Protein AF-A0A9Q1QL92-F1 (afdb_monomer)

Radius of gyration: 44.14 Å; Cα contacts (8 Å, |Δi|>4): 13; chains: 1; bounding box: 120×65×127 Å

Mean predicted aligned error: 21.25 Å

Structure (mmCIF, N/CA/C/O backbone):
data_AF-A0A9Q1QL92-F1
#
_entry.id   AF-A0A9Q1QL92-F1
#
loop_
_atom_site.group_PDB
_atom_site.id
_atom_site.type_symbol
_atom_site.label_atom_id
_atom_site.label_alt_id
_atom_site.label_comp_id
_atom_site.label_asym_id
_atom_site.label_entity_id
_atom_site.label_seq_id
_atom_site.pdbx_PDB_ins_code
_atom_site.Cartn_x
_atom_site.Cartn_y
_atom_site.Cartn_z
_atom_site.occupancy
_atom_site.B_iso_or_equiv
_atom_site.auth_seq_id
_atom_site.auth_comp_id
_atom_site.auth_asym_id
_atom_site.auth_atom_id
_atom_site.pdbx_PDB_model_num
ATOM 1 N N . MET A 1 1 ? 28.658 -31.598 7.479 1.00 52.56 1 MET A N 1
ATOM 2 C CA . MET A 1 1 ? 28.690 -31.105 8.879 1.00 52.56 1 MET A CA 1
ATOM 3 C C . MET A 1 1 ? 29.160 -29.641 8.953 1.00 52.56 1 MET A C 1
ATOM 5 O O . MET A 1 1 ? 30.025 -29.328 9.751 1.00 52.56 1 MET A O 1
ATOM 9 N N . LEU A 1 2 ? 28.610 -28.725 8.136 1.00 49.56 2 LEU A N 1
ATOM 10 C CA . LEU A 1 2 ? 29.032 -27.305 8.110 1.00 49.56 2 LEU A CA 1
ATOM 11 C C . LEU A 1 2 ? 27.884 -26.314 7.803 1.00 49.56 2 LEU A C 1
ATOM 13 O O . LEU A 1 2 ? 28.135 -25.199 7.372 1.00 49.56 2 LEU A O 1
ATOM 17 N N . SER A 1 3 ? 26.617 -26.686 8.033 1.00 53.38 3 SER A N 1
ATOM 18 C CA . SER A 1 3 ? 25.464 -25.843 7.637 1.00 53.38 3 SER A CA 1
ATOM 19 C C . SER A 1 3 ? 24.528 -25.435 8.782 1.00 53.38 3 SER A C 1
ATOM 21 O O . SER A 1 3 ? 23.477 -24.859 8.526 1.00 53.38 3 SER A O 1
ATOM 23 N N . LEU A 1 4 ? 24.881 -25.703 10.044 1.00 51.00 4 LEU A N 1
ATOM 24 C CA . LEU A 1 4 ? 24.007 -25.404 11.192 1.00 51.00 4 LEU A CA 1
ATOM 25 C C . LEU A 1 4 ? 24.488 -24.239 12.075 1.00 51.00 4 LEU A C 1
ATOM 27 O O . LEU A 1 4 ? 23.775 -23.844 12.993 1.00 51.00 4 LEU A O 1
ATOM 31 N N . TYR A 1 5 ? 25.648 -23.639 11.790 1.00 51.50 5 TYR A N 1
ATOM 32 C CA . TYR A 1 5 ? 26.202 -22.571 12.637 1.00 51.50 5 TYR A CA 1
ATOM 33 C C . TYR A 1 5 ? 25.748 -21.150 12.272 1.00 51.50 5 TYR A C 1
ATOM 35 O O . TYR A 1 5 ? 25.916 -20.249 13.087 1.00 51.50 5 TYR A O 1
ATOM 43 N N . ASN A 1 6 ? 25.114 -20.932 11.115 1.00 51.47 6 ASN A N 1
ATOM 44 C CA . ASN A 1 6 ? 24.780 -19.571 10.669 1.00 51.47 6 ASN A CA 1
ATOM 45 C C . ASN A 1 6 ? 23.426 -19.041 11.177 1.00 51.47 6 ASN A C 1
ATOM 47 O O . ASN A 1 6 ? 23.240 -17.837 11.299 1.00 51.47 6 ASN A O 1
ATOM 51 N N . VAL A 1 7 ? 22.489 -19.915 11.557 1.00 55.41 7 VAL A N 1
ATOM 52 C CA . VAL A 1 7 ? 21.150 -19.476 12.006 1.00 55.41 7 VAL A CA 1
ATOM 53 C C . VAL A 1 7 ? 21.175 -18.951 13.449 1.00 55.41 7 VAL A C 1
ATOM 55 O O . VAL A 1 7 ? 20.391 -18.080 13.821 1.00 55.41 7 VAL A O 1
ATOM 58 N N . ARG A 1 8 ? 22.125 -19.419 14.267 1.00 53.59 8 ARG A N 1
ATOM 59 C CA . ARG A 1 8 ? 22.237 -19.022 15.679 1.00 53.59 8 ARG A CA 1
ATOM 60 C C . ARG A 1 8 ? 22.844 -17.624 15.870 1.00 53.59 8 ARG A C 1
ATOM 62 O O . ARG A 1 8 ? 22.582 -17.000 16.892 1.00 53.59 8 ARG A O 1
ATOM 69 N N . GLY A 1 9 ? 23.594 -17.121 14.884 1.00 51.62 9 GLY A N 1
ATOM 70 C CA . GLY A 1 9 ? 24.148 -15.761 14.896 1.00 51.62 9 GLY A CA 1
ATOM 71 C C . GLY A 1 9 ? 23.098 -14.674 14.642 1.00 51.62 9 GLY A C 1
ATOM 72 O O . GLY A 1 9 ? 23.123 -13.634 15.293 1.00 51.62 9 GLY A O 1
ATOM 73 N N . CYS A 1 10 ? 22.120 -14.928 13.765 1.00 54.28 10 CYS A N 1
ATOM 74 C CA . CYS A 1 10 ? 21.083 -13.941 13.439 1.00 54.28 10 CYS A CA 1
ATOM 75 C C . CYS A 1 10 ? 20.079 -13.709 14.581 1.00 54.28 10 CYS A C 1
ATOM 77 O O . CYS A 1 10 ? 19.582 -12.598 14.737 1.00 54.28 10 CYS A O 1
ATOM 79 N N . LEU A 1 11 ? 19.814 -14.719 15.415 1.00 53.75 11 LEU A N 1
ATOM 80 C CA . LEU A 1 11 ? 18.878 -14.592 16.542 1.00 53.75 11 LEU A CA 1
ATOM 81 C C . LEU A 1 11 ? 19.428 -13.751 17.706 1.00 53.75 11 LEU A C 1
ATOM 83 O O . LEU A 1 11 ? 18.646 -13.120 18.409 1.00 53.75 11 LEU A O 1
ATOM 87 N N . LEU A 1 12 ? 20.751 -13.674 17.887 1.00 53.81 12 LEU A N 1
ATOM 88 C CA . LEU A 1 12 ? 21.356 -12.871 18.961 1.00 53.81 12 LEU A CA 1
ATOM 89 C C . LEU A 1 12 ? 21.362 -11.362 18.665 1.00 53.81 12 LEU A C 1
ATOM 91 O O . LEU A 1 12 ? 21.299 -10.564 19.595 1.00 53.81 12 LEU A O 1
ATOM 95 N N . MET A 1 13 ? 21.359 -10.956 17.392 1.00 54.38 13 MET A N 1
ATOM 96 C CA . MET A 1 13 ? 21.304 -9.535 17.015 1.00 54.38 13 MET A CA 1
ATOM 97 C C . MET A 1 13 ? 19.928 -8.900 17.275 1.00 54.38 13 MET A C 1
ATOM 99 O O . MET A 1 13 ? 19.850 -7.715 17.585 1.00 54.38 13 MET A O 1
ATOM 103 N N . ILE A 1 14 ? 18.841 -9.678 17.200 1.00 54.03 14 ILE A N 1
ATOM 104 C CA . ILE A 1 14 ? 17.475 -9.156 17.392 1.00 54.03 14 ILE A CA 1
ATOM 105 C C . ILE A 1 14 ? 17.189 -8.871 18.876 1.00 54.03 14 ILE A C 1
ATOM 107 O O . ILE A 1 14 ? 16.473 -7.923 19.189 1.00 54.03 14 ILE A O 1
ATOM 111 N N . SER A 1 15 ? 17.798 -9.611 19.809 1.00 51.78 15 SER A N 1
ATOM 112 C CA . SER A 1 15 ? 17.615 -9.350 21.245 1.00 51.78 15 SER A CA 1
ATOM 113 C C . SER A 1 15 ? 18.353 -8.109 21.753 1.00 51.78 15 SER A C 1
ATOM 115 O O . SER A 1 15 ? 17.922 -7.538 22.750 1.00 51.78 15 SER A O 1
ATOM 117 N N . GLN A 1 16 ? 19.414 -7.646 21.081 1.00 45.00 16 GLN A N 1
ATOM 118 C CA . GLN A 1 16 ? 20.201 -6.507 21.572 1.00 45.00 16 GLN A CA 1
ATOM 119 C C . GLN A 1 16 ? 19.566 -5.140 21.249 1.00 45.00 16 GLN A C 1
ATOM 121 O O . GLN A 1 16 ? 19.854 -4.164 21.931 1.00 45.00 16 GLN A O 1
ATOM 126 N N . MET A 1 17 ? 18.661 -5.050 20.265 1.00 49.38 17 MET A N 1
ATOM 127 C CA . MET A 1 17 ? 17.990 -3.783 19.918 1.00 49.38 17 MET A CA 1
ATOM 128 C C . MET A 1 17 ? 16.742 -3.478 20.765 1.00 49.38 17 MET A C 1
ATOM 130 O O . MET A 1 17 ? 16.165 -2.402 20.639 1.00 49.38 17 MET A O 1
ATOM 134 N N . ALA A 1 18 ? 16.332 -4.390 21.652 1.00 49.09 18 ALA A N 1
ATOM 135 C CA . ALA A 1 18 ? 15.160 -4.205 22.510 1.00 49.09 18 ALA A CA 1
ATOM 136 C C . ALA A 1 18 ? 15.465 -3.519 23.861 1.00 49.09 18 ALA A C 1
ATOM 138 O O . ALA A 1 18 ? 14.538 -3.277 24.631 1.00 49.09 18 ALA A O 1
ATOM 139 N N . SER A 1 19 ? 16.729 -3.197 24.171 1.00 51.97 19 SER A N 1
ATOM 140 C CA . SER A 1 19 ? 17.122 -2.691 25.501 1.00 51.97 19 SER A CA 1
ATOM 141 C C . SER A 1 19 ? 17.411 -1.186 25.599 1.00 51.97 19 SER A C 1
ATOM 143 O O . SER A 1 19 ? 17.529 -0.697 26.718 1.00 51.97 19 SER A O 1
ATOM 145 N N . ASP A 1 20 ? 17.426 -0.430 24.494 1.00 45.50 20 ASP A N 1
ATOM 146 C CA . ASP A 1 20 ? 17.858 0.986 24.505 1.00 45.50 20 ASP A CA 1
ATOM 147 C C . ASP A 1 20 ? 16.730 2.030 24.354 1.00 45.50 20 ASP A C 1
ATOM 149 O O . ASP A 1 20 ? 16.992 3.214 24.149 1.00 45.50 20 ASP A O 1
ATOM 153 N N . SER A 1 21 ? 15.455 1.657 24.515 1.00 50.06 21 SER A N 1
ATOM 154 C CA . SER A 1 21 ? 14.360 2.645 24.599 1.00 50.06 21 SER A CA 1
ATOM 155 C C . SER A 1 21 ? 14.133 3.121 26.035 1.00 50.06 21 SER A C 1
ATOM 157 O O . SER A 1 21 ? 13.133 2.806 26.679 1.00 50.06 21 SER A O 1
ATOM 159 N N . GLN A 1 22 ? 15.083 3.909 26.540 1.00 45.12 22 GLN A N 1
ATOM 160 C CA . GLN A 1 22 ? 14.927 4.688 27.765 1.00 45.12 22 GLN A CA 1
ATOM 161 C C . GLN A 1 22 ? 14.116 5.961 27.453 1.00 45.12 22 GLN A C 1
ATOM 163 O O . GLN A 1 22 ? 14.632 6.952 26.942 1.00 45.12 22 GLN A O 1
ATOM 168 N N . VAL A 1 23 ? 12.814 5.911 27.735 1.00 46.03 23 VAL A N 1
ATOM 169 C CA . VAL A 1 23 ? 11.872 7.032 27.591 1.00 46.03 23 VAL A CA 1
ATOM 170 C C . VAL A 1 23 ? 12.121 8.073 28.689 1.00 46.03 23 VAL A C 1
ATOM 172 O O . VAL A 1 23 ? 12.020 7.764 29.875 1.00 46.03 23 VAL A O 1
ATOM 175 N N . GLN A 1 24 ? 12.399 9.323 28.303 1.00 47.59 24 GLN A N 1
ATOM 176 C CA . GLN A 1 24 ? 12.300 10.481 29.200 1.00 47.59 24 GLN A CA 1
ATOM 177 C C . GLN A 1 24 ? 10.855 11.011 29.244 1.00 47.59 24 GLN A C 1
ATOM 179 O O . GLN A 1 24 ? 10.250 11.191 28.184 1.00 47.59 24 GLN A O 1
ATOM 184 N N . PRO A 1 25 ? 10.297 11.339 30.425 1.00 53.03 25 PRO A N 1
ATOM 185 C CA . PRO A 1 25 ? 9.012 12.018 30.521 1.00 53.03 25 PRO A CA 1
ATOM 186 C C . PRO A 1 25 ? 9.205 13.541 30.441 1.00 53.03 25 PRO A C 1
ATOM 188 O O . PRO A 1 25 ? 9.607 14.192 31.404 1.00 53.03 25 PRO A O 1
ATOM 191 N N . GLY A 1 26 ? 8.901 14.111 29.275 1.00 45.97 26 GLY A N 1
ATOM 192 C CA . GLY A 1 26 ? 8.838 15.552 29.039 1.00 45.97 26 GLY A CA 1
ATOM 193 C C . GLY A 1 26 ? 7.398 16.065 29.070 1.00 45.97 26 GLY A C 1
ATOM 194 O O . GLY A 1 26 ? 6.644 15.884 28.122 1.00 45.97 26 GLY A O 1
ATOM 195 N N . SER A 1 27 ? 7.045 16.694 30.188 1.00 48.34 27 SER A N 1
ATOM 196 C CA . SER A 1 27 ? 5.906 17.592 30.414 1.00 48.34 27 SER A CA 1
ATOM 197 C C . SER A 1 27 ? 5.611 18.537 29.234 1.00 48.34 27 SER A C 1
ATOM 199 O O . SER A 1 27 ? 6.544 19.067 28.639 1.00 48.34 27 SER A O 1
ATOM 201 N N . MET A 1 28 ? 4.327 18.841 28.981 1.00 42.34 28 MET A N 1
ATOM 202 C CA . MET A 1 28 ? 3.707 20.166 29.228 1.00 42.34 28 MET A CA 1
ATOM 203 C C . MET A 1 28 ? 2.588 20.511 28.217 1.00 42.34 28 MET A C 1
ATOM 205 O O . MET A 1 28 ? 2.814 20.626 27.022 1.00 42.34 28 MET A O 1
ATOM 209 N N . PHE A 1 29 ? 1.377 20.684 28.757 1.00 46.12 29 PHE A N 1
ATOM 210 C CA . PHE A 1 29 ? 0.250 21.534 28.332 1.00 46.12 29 PHE A CA 1
ATOM 211 C C . PHE A 1 29 ? 0.074 21.965 26.859 1.00 46.12 29 PHE A C 1
ATOM 213 O O . PHE A 1 29 ? 0.849 22.739 26.312 1.00 46.12 29 PHE A O 1
ATOM 220 N N . GLY A 1 30 ? -1.119 21.667 26.329 1.00 38.97 30 GLY A N 1
ATOM 221 C CA . GLY A 1 30 ? -1.695 22.326 25.154 1.00 38.97 30 GLY A CA 1
ATOM 222 C C . GLY A 1 30 ? -3.195 22.060 25.028 1.00 38.97 30 GLY A C 1
ATOM 223 O O . GLY A 1 30 ? -3.625 21.264 24.203 1.00 38.97 30 GLY A O 1
ATOM 224 N N . ARG A 1 31 ? -3.990 22.691 25.900 1.00 50.41 31 ARG A N 1
ATOM 225 C CA . ARG A 1 31 ? -5.440 22.878 25.719 1.00 50.41 31 ARG A CA 1
ATOM 226 C C . ARG A 1 31 ? -5.646 23.819 24.538 1.00 50.41 31 ARG A C 1
ATOM 228 O O . ARG A 1 31 ? -5.109 24.910 24.608 1.00 50.41 31 ARG A O 1
ATOM 235 N N . ASP A 1 32 ? -6.436 23.412 23.550 1.00 43.53 32 ASP A N 1
ATOM 236 C CA . ASP A 1 32 ? -7.263 24.232 22.644 1.00 43.53 32 ASP A CA 1
ATOM 237 C C . ASP A 1 32 ? -7.644 23.339 21.449 1.00 43.53 32 ASP A C 1
ATOM 239 O O . ASP A 1 32 ? -6.862 22.502 21.028 1.00 43.53 32 ASP A O 1
ATOM 243 N N . ARG A 1 33 ? -8.793 23.405 20.790 1.00 45.41 33 ARG A N 1
ATOM 244 C CA . ARG A 1 33 ? -10.066 24.089 20.975 1.00 45.41 33 ARG A CA 1
ATOM 245 C C . ARG A 1 33 ? -10.938 23.469 19.883 1.00 45.41 33 ARG A C 1
ATOM 247 O O . ARG A 1 33 ? -10.628 23.593 18.702 1.00 45.41 33 ARG A O 1
ATOM 254 N N . TRP A 1 34 ? -12.003 22.783 20.275 1.00 46.53 34 TRP A N 1
ATOM 255 C CA . TRP A 1 34 ? -13.001 22.260 19.348 1.00 46.53 34 TRP A CA 1
ATOM 256 C C . TRP A 1 34 ? -13.638 23.406 18.555 1.00 46.53 34 TRP A C 1
ATOM 258 O O . TRP A 1 34 ? -14.183 24.342 19.142 1.00 46.53 34 TRP A O 1
ATOM 268 N N . ARG A 1 35 ? -13.621 23.314 17.225 1.00 42.69 35 ARG A N 1
ATOM 269 C CA . ARG A 1 35 ? -14.598 23.999 16.377 1.00 42.69 35 ARG A CA 1
ATOM 270 C C . ARG A 1 35 ? -14.906 23.105 15.183 1.00 42.69 35 ARG A C 1
ATOM 272 O O . ARG A 1 35 ? -14.081 22.931 14.295 1.00 42.69 35 ARG A O 1
ATOM 279 N N . GLY A 1 36 ? -16.078 22.483 15.242 1.00 39.53 36 GLY A N 1
ATOM 280 C CA . GLY A 1 36 ? -16.636 21.712 14.147 1.00 39.53 36 GLY A CA 1
ATOM 281 C C . GLY A 1 36 ? -17.164 22.618 13.043 1.00 39.53 36 GLY A C 1
ATOM 282 O O . GLY A 1 36 ? -17.658 23.716 13.301 1.00 39.53 36 GLY A O 1
ATOM 283 N N . THR A 1 37 ? -17.104 22.103 11.826 1.00 46.56 37 THR A N 1
ATOM 284 C CA . THR A 1 37 ? -17.960 22.507 10.715 1.00 46.56 37 THR A CA 1
ATOM 285 C C . THR A 1 37 ? -18.502 21.226 10.104 1.00 46.56 37 THR A C 1
ATOM 287 O O . THR A 1 37 ? -17.772 20.470 9.468 1.00 46.56 37 THR A O 1
ATOM 290 N N . PHE A 1 38 ? -19.777 20.967 10.384 1.00 43.03 38 PHE A N 1
ATOM 291 C CA . PHE A 1 38 ? -20.606 20.048 9.620 1.00 43.03 38 PHE A CA 1
ATOM 292 C C . PHE A 1 38 ? -20.744 20.617 8.204 1.00 43.03 38 PHE A C 1
ATOM 294 O O . PHE A 1 38 ? -21.095 21.786 8.056 1.00 43.03 38 PHE A O 1
ATOM 301 N N . ALA A 1 39 ? -20.459 19.806 7.189 1.00 43.44 39 ALA A N 1
ATOM 302 C CA . ALA A 1 39 ? -20.830 20.085 5.810 1.00 43.44 39 ALA A CA 1
ATOM 303 C C . ALA A 1 39 ? -21.672 18.915 5.300 1.00 43.44 39 ALA A C 1
ATOM 305 O O . ALA A 1 39 ? -21.321 17.746 5.472 1.00 43.44 39 ALA A O 1
ATOM 306 N N . GLU A 1 40 ? -22.828 19.291 4.774 1.00 38.94 40 GLU A N 1
ATOM 307 C CA . GLU A 1 40 ? -23.948 18.465 4.365 1.00 38.94 40 GLU A CA 1
ATOM 308 C C . GLU A 1 40 ? -23.697 17.671 3.076 1.00 38.94 40 GLU A C 1
ATOM 310 O O . GLU A 1 40 ? -22.945 18.071 2.192 1.00 38.94 40 GLU A O 1
ATOM 315 N N . GLY A 1 41 ? -24.410 16.545 3.027 1.00 42.59 41 GLY A N 1
ATOM 316 C CA . GLY A 1 41 ? -24.894 15.760 1.894 1.00 42.59 41 GLY A CA 1
ATOM 317 C C . GLY A 1 41 ? -24.598 16.178 0.452 1.00 42.59 41 GLY A C 1
ATOM 318 O O . GLY A 1 41 ? -24.988 17.244 -0.011 1.00 42.59 41 GLY A O 1
ATOM 319 N N . ALA A 1 42 ? -24.138 15.189 -0.313 1.00 40.19 42 ALA A N 1
ATOM 320 C CA . ALA A 1 42 ? -24.594 14.973 -1.680 1.00 40.19 42 ALA A CA 1
ATOM 321 C C . ALA A 1 42 ? -24.826 13.467 -1.886 1.00 40.19 42 ALA A C 1
ATOM 323 O O . ALA A 1 42 ? -23.890 12.673 -1.968 1.00 40.19 42 ALA A O 1
ATOM 324 N N . LEU A 1 43 ? -26.105 13.094 -1.882 1.00 42.56 43 LEU A N 1
ATOM 325 C CA . LEU A 1 43 ? -26.640 11.801 -2.291 1.00 42.56 43 LEU A CA 1
ATOM 326 C C . LEU A 1 43 ? -26.570 11.753 -3.825 1.00 42.56 43 LEU A C 1
ATOM 328 O O . LEU A 1 43 ? -27.203 12.578 -4.480 1.00 42.56 43 LE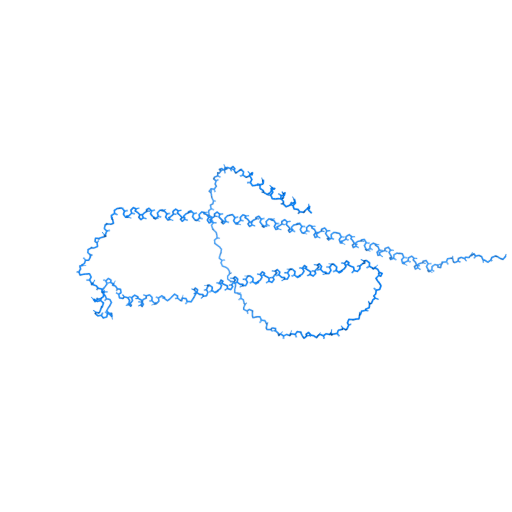U A O 1
ATOM 332 N N . VAL A 1 44 ? -25.787 10.834 -4.390 1.00 51.88 44 VAL A N 1
ATOM 333 C CA . VAL A 1 44 ? -25.768 10.575 -5.836 1.00 51.88 44 VAL A CA 1
ATOM 334 C C . VAL A 1 44 ? -26.289 9.160 -6.055 1.00 51.88 44 VAL A C 1
ATOM 336 O O . VAL A 1 44 ? -25.665 8.189 -5.621 1.00 51.88 44 VAL A O 1
ATOM 339 N N . ASP A 1 45 ? -27.463 9.086 -6.682 1.00 43.16 45 ASP A N 1
ATOM 340 C CA . ASP A 1 45 ? -28.088 7.872 -7.202 1.00 43.16 45 ASP A CA 1
ATOM 341 C C . ASP A 1 45 ? -27.097 7.100 -8.079 1.00 43.16 45 ASP A C 1
ATOM 343 O O . ASP A 1 45 ? -26.525 7.643 -9.024 1.00 43.16 45 ASP A O 1
ATOM 347 N N . SER A 1 46 ? -26.877 5.829 -7.745 1.00 52.09 46 SER A N 1
ATOM 348 C CA . SER A 1 46 ? -26.110 4.905 -8.578 1.00 52.09 46 SER A CA 1
ATOM 349 C C . SER A 1 46 ? -27.075 4.068 -9.401 1.00 52.09 46 SER A C 1
ATOM 351 O O . SER A 1 46 ? -27.827 3.256 -8.867 1.00 52.09 46 SER A O 1
ATOM 353 N N . ASP A 1 47 ? -27.021 4.339 -10.698 1.00 42.53 47 ASP A N 1
ATOM 354 C CA . ASP A 1 47 ? -27.785 3.736 -11.776 1.00 42.53 47 ASP A CA 1
ATOM 355 C C . ASP A 1 47 ? -27.513 2.226 -11.900 1.00 42.53 47 ASP A C 1
ATOM 357 O O . ASP A 1 47 ? -26.387 1.732 -11.767 1.00 42.53 47 ASP A O 1
ATOM 361 N N . GLU A 1 48 ? -28.592 1.495 -12.135 1.00 48.44 48 GLU A N 1
ATOM 362 C CA . GLU A 1 48 ? -28.700 0.045 -12.130 1.00 48.44 48 GLU A CA 1
ATOM 363 C C . GLU A 1 48 ? -28.170 -0.515 -13.458 1.00 48.44 48 GLU A C 1
ATOM 365 O O . GLU A 1 48 ? -28.871 -0.556 -14.465 1.00 48.44 48 GLU A O 1
ATOM 370 N N . THR A 1 49 ? -26.907 -0.952 -13.486 1.00 50.03 49 THR A N 1
ATOM 371 C CA . THR A 1 49 ? -26.325 -1.595 -14.676 1.00 50.03 49 THR A CA 1
ATOM 372 C C . THR A 1 49 ? -26.337 -3.118 -14.520 1.00 50.03 49 THR A C 1
ATOM 374 O O . THR A 1 49 ? -25.549 -3.691 -13.766 1.00 50.03 49 THR A O 1
ATOM 377 N N . GLN A 1 50 ? -27.241 -3.784 -15.246 1.00 56.97 50 GLN A N 1
ATOM 378 C CA . GLN A 1 50 ? -27.255 -5.242 -15.425 1.00 56.97 50 GLN A CA 1
ATOM 379 C C . GLN A 1 50 ? -25.945 -5.748 -16.064 1.00 56.97 50 GLN A C 1
ATOM 381 O O . GLN A 1 50 ? -25.455 -5.131 -17.012 1.00 56.97 50 GLN A O 1
ATOM 386 N N . PRO A 1 51 ? -25.406 -6.911 -15.650 1.00 57.66 51 PRO A N 1
ATOM 387 C CA . PRO A 1 51 ? -24.308 -7.544 -16.368 1.00 57.66 51 PRO A CA 1
ATOM 388 C C . PRO A 1 51 ? -24.814 -8.309 -17.610 1.00 57.66 51 PRO A C 1
ATOM 390 O O . PRO A 1 51 ? -25.850 -8.980 -17.542 1.00 57.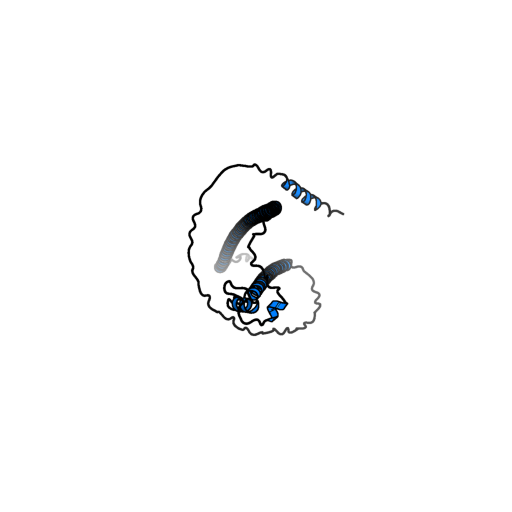66 51 PRO A O 1
ATOM 393 N N . PRO A 1 52 ? -24.081 -8.272 -18.738 1.00 54.50 52 PRO A N 1
ATOM 394 C CA . PRO A 1 52 ? -24.438 -9.021 -19.934 1.00 54.50 52 PRO A CA 1
ATOM 395 C C . PRO A 1 52 ? -24.145 -10.514 -19.750 1.00 54.50 52 PRO A C 1
ATOM 397 O O . PRO A 1 52 ? -23.085 -10.920 -19.272 1.00 54.50 52 PRO A O 1
ATOM 400 N N . SER A 1 53 ? -25.098 -11.344 -20.166 1.00 55.66 53 SER A N 1
ATOM 401 C CA . SER A 1 53 ? -24.938 -12.791 -20.270 1.00 55.66 53 SER A CA 1
ATOM 402 C C . SER A 1 53 ? -23.911 -13.121 -21.359 1.00 55.66 53 SER A C 1
ATOM 404 O O . SER A 1 53 ? -24.133 -12.805 -22.526 1.00 55.66 53 SER A O 1
ATOM 406 N N . GLN A 1 54 ? -22.796 -13.755 -20.992 1.00 56.19 54 GLN A N 1
ATOM 407 C CA . GLN A 1 54 ? -21.847 -14.325 -21.952 1.00 56.19 54 GLN A CA 1
ATOM 408 C C . GLN A 1 54 ? -22.099 -15.833 -22.130 1.00 56.19 54 GLN A C 1
ATOM 410 O O . GLN A 1 54 ? -22.357 -16.523 -21.139 1.00 56.19 54 GLN A O 1
ATOM 415 N N . PRO A 1 55 ? -22.034 -16.356 -23.368 1.00 53.03 55 PRO A N 1
ATOM 416 C CA . PRO A 1 55 ? -22.201 -17.775 -23.650 1.00 53.03 55 PRO A CA 1
ATOM 417 C C . PRO A 1 55 ? -20.942 -18.577 -23.282 1.00 53.03 55 PRO A C 1
ATOM 419 O O . PRO A 1 55 ? -19.811 -18.150 -23.506 1.00 53.03 55 PRO A O 1
ATOM 422 N N . LEU A 1 56 ? -21.168 -19.756 -22.700 1.00 47.19 56 LEU A N 1
ATOM 423 C CA . LEU A 1 56 ? -20.163 -20.771 -22.392 1.00 47.19 56 LEU A CA 1
ATOM 424 C C . LEU A 1 56 ? -19.749 -21.502 -23.676 1.00 47.19 56 LEU A C 1
ATOM 426 O O . LEU A 1 56 ? -20.372 -22.496 -24.043 1.00 47.19 56 LEU A O 1
ATOM 430 N N . ASP A 1 57 ? -18.676 -21.047 -24.317 1.00 46.47 57 ASP A N 1
ATOM 431 C CA . ASP A 1 57 ? -17.950 -21.855 -25.298 1.00 46.47 57 ASP A CA 1
ATOM 432 C C . ASP A 1 57 ? -16.814 -22.604 -24.589 1.00 46.47 57 ASP A C 1
ATOM 434 O O . ASP A 1 57 ? -15.798 -22.036 -24.180 1.00 46.47 57 ASP A O 1
ATOM 438 N N . HIS A 1 58 ? -17.009 -23.909 -24.404 1.00 54.34 58 HIS A N 1
ATOM 439 C CA . HIS A 1 58 ? -15.970 -24.823 -23.945 1.00 54.34 58 HIS A CA 1
ATOM 440 C C . HIS A 1 58 ? -15.043 -25.175 -25.120 1.00 54.34 58 HIS A C 1
ATOM 442 O O . HIS A 1 58 ? -15.528 -25.709 -26.121 1.00 54.34 58 HIS A O 1
ATOM 448 N N . PRO A 1 59 ? -13.719 -24.958 -25.031 1.00 55.09 59 PRO A N 1
ATOM 449 C CA . PRO A 1 59 ? -12.810 -25.462 -26.046 1.00 55.09 59 PRO A CA 1
ATOM 450 C C . PRO A 1 59 ? -12.679 -26.985 -25.920 1.00 55.09 59 PRO A C 1
ATOM 452 O O . PRO A 1 59 ? -12.267 -27.522 -24.890 1.00 55.09 59 PRO A O 1
ATOM 455 N N . VAL A 1 60 ? -13.035 -27.672 -27.004 1.00 52.84 60 VAL A N 1
ATOM 456 C CA . VAL A 1 60 ? -12.762 -29.090 -27.244 1.00 52.84 60 VAL A CA 1
ATOM 457 C C . VAL A 1 60 ? -11.245 -29.285 -27.278 1.00 52.84 60 VAL A C 1
ATOM 459 O O . VAL A 1 60 ? -10.562 -28.795 -28.176 1.00 52.84 60 VAL A O 1
ATOM 462 N N . ILE A 1 61 ? -10.711 -29.984 -26.277 1.00 45.56 61 ILE A N 1
ATOM 463 C CA . ILE A 1 61 ? -9.310 -30.410 -26.233 1.00 45.56 61 ILE A CA 1
ATOM 464 C C . ILE A 1 61 ? -9.173 -31.604 -27.182 1.00 45.56 61 ILE A C 1
ATOM 466 O O . ILE A 1 61 ? -9.444 -32.747 -26.816 1.00 45.56 61 ILE A O 1
ATOM 470 N N . SER A 1 62 ? -8.781 -31.329 -28.423 1.00 50.31 62 SER A N 1
ATOM 471 C CA . SER A 1 62 ? -8.342 -32.357 -29.364 1.00 50.31 62 SER A CA 1
ATOM 472 C C . SER A 1 62 ? -6.956 -32.846 -28.946 1.00 50.31 62 SER A C 1
ATOM 474 O O . SER A 1 62 ? -5.966 -32.128 -29.075 1.00 50.31 62 SER A O 1
ATOM 476 N N . HIS A 1 63 ? -6.895 -34.068 -28.419 1.00 44.06 63 HIS A N 1
ATOM 477 C CA . HIS A 1 63 ? -5.650 -34.801 -28.216 1.00 44.06 63 HIS A CA 1
ATOM 478 C C . HIS A 1 63 ? -5.071 -35.188 -29.584 1.00 44.06 63 HIS A C 1
ATOM 480 O O . HIS A 1 63 ? -5.515 -36.152 -30.201 1.00 44.06 63 HIS A O 1
ATOM 486 N N . ASP A 1 64 ? -4.104 -34.409 -30.065 1.00 47.84 64 ASP A N 1
ATOM 487 C CA . ASP A 1 64 ? -3.296 -34.747 -31.237 1.00 47.84 64 ASP A CA 1
ATOM 488 C C . ASP A 1 64 ? -2.124 -35.630 -30.773 1.00 47.84 64 ASP A C 1
ATOM 490 O O . ASP A 1 64 ? -1.133 -35.156 -30.207 1.00 47.84 64 ASP A O 1
ATOM 494 N N . GLU A 1 65 ? -2.281 -36.946 -30.927 1.00 49.28 65 GLU A N 1
ATOM 495 C CA . GLU A 1 65 ? -1.230 -37.931 -30.680 1.00 49.28 65 GLU A CA 1
ATOM 496 C C . GLU A 1 65 ? -0.150 -37.818 -31.764 1.00 49.28 65 GLU A C 1
ATOM 498 O O . GLU A 1 65 ? -0.239 -38.423 -32.834 1.00 49.28 65 GLU A O 1
ATOM 503 N N . ARG A 1 66 ? 0.918 -37.060 -31.485 1.00 51.84 66 ARG A N 1
ATOM 504 C CA . ARG A 1 66 ? 2.152 -37.150 -32.275 1.00 51.84 66 ARG A CA 1
ATOM 505 C C . ARG A 1 66 ? 3.065 -38.255 -31.739 1.00 51.84 66 ARG A C 1
ATOM 507 O O . ARG A 1 66 ? 3.385 -38.251 -30.549 1.00 51.84 66 ARG A O 1
ATOM 514 N N . PRO A 1 67 ? 3.560 -39.155 -32.606 1.00 58.81 67 PRO A N 1
ATOM 515 C CA . PRO A 1 67 ? 4.514 -40.178 -32.211 1.00 58.81 67 PRO A CA 1
ATOM 516 C C . PRO A 1 67 ? 5.866 -39.551 -31.848 1.00 58.81 67 PRO A C 1
ATOM 518 O O . PRO A 1 67 ? 6.448 -38.777 -32.611 1.00 58.81 67 PRO A O 1
ATOM 521 N N . MET A 1 68 ? 6.371 -39.917 -30.669 1.00 45.56 68 MET A N 1
ATOM 522 C CA . MET A 1 68 ? 7.722 -39.613 -30.196 1.00 45.56 68 MET A CA 1
ATOM 523 C C . MET A 1 68 ? 8.751 -40.276 -31.122 1.00 45.56 68 MET A C 1
ATOM 525 O O . MET A 1 68 ? 9.068 -41.457 -30.992 1.00 45.56 68 MET A O 1
ATOM 529 N N . SER A 1 69 ? 9.272 -39.506 -32.076 1.00 53.47 69 SER A N 1
ATOM 530 C CA . SER A 1 69 ? 10.445 -39.880 -32.862 1.00 53.47 69 SER A CA 1
ATOM 531 C C . SER A 1 69 ? 11.700 -39.655 -32.017 1.00 53.47 69 SER A C 1
ATOM 533 O O . SER A 1 69 ? 12.072 -38.517 -31.722 1.00 53.47 69 SER A O 1
ATOM 535 N N . HIS A 1 70 ? 12.357 -40.744 -31.614 1.00 51.38 70 HIS A N 1
ATOM 536 C CA . HIS A 1 70 ? 13.684 -40.718 -30.999 1.00 51.38 70 HIS A CA 1
ATOM 537 C C . HIS A 1 70 ? 14.745 -40.365 -32.055 1.00 51.38 70 HIS A C 1
ATOM 539 O O . HIS A 1 70 ? 15.456 -41.222 -32.574 1.00 51.38 70 HIS A O 1
ATOM 545 N N . GLY A 1 71 ? 14.839 -39.076 -32.382 1.00 43.56 71 GLY A N 1
ATOM 546 C CA . GLY A 1 71 ? 15.909 -38.505 -33.193 1.00 43.56 71 GLY A CA 1
ATOM 547 C C . GLY A 1 71 ? 17.137 -38.203 -32.339 1.00 43.56 71 GLY A C 1
ATOM 548 O O . GLY A 1 71 ? 17.247 -37.124 -31.759 1.00 43.56 71 GLY A O 1
ATOM 549 N N . SER A 1 72 ? 18.065 -39.159 -32.276 1.00 56.38 72 SER A N 1
ATOM 550 C CA . SER A 1 72 ? 19.413 -38.987 -31.727 1.00 56.38 72 SER A CA 1
ATOM 551 C C . SER A 1 72 ? 20.139 -37.863 -32.476 1.00 56.38 72 SER A C 1
ATOM 553 O O . SER A 1 72 ? 20.637 -38.066 -33.581 1.00 56.38 72 SER A O 1
ATOM 555 N N . SER A 1 73 ? 20.165 -36.666 -31.890 1.00 53.06 73 SER A N 1
ATOM 556 C CA . SER A 1 73 ? 20.813 -35.486 -32.465 1.00 53.06 73 SER A CA 1
ATOM 557 C C . SER A 1 73 ? 22.070 -35.168 -31.667 1.00 53.06 73 SER A C 1
ATOM 559 O O . SER A 1 73 ? 22.004 -34.825 -30.487 1.00 53.06 73 SER A O 1
ATOM 561 N N . ASN A 1 74 ? 23.216 -35.309 -32.329 1.00 50.56 74 ASN A N 1
ATOM 562 C CA . ASN A 1 74 ? 24.524 -34.924 -31.821 1.00 50.56 74 ASN A CA 1
ATOM 563 C C . ASN A 1 74 ? 24.510 -33.452 -31.389 1.00 50.56 74 ASN A C 1
ATOM 565 O O . ASN A 1 74 ? 24.298 -32.549 -32.197 1.00 50.56 74 ASN A O 1
ATOM 569 N N . ALA A 1 75 ? 24.735 -33.229 -30.096 1.00 48.31 75 ALA A N 1
ATOM 570 C CA . ALA A 1 75 ? 24.802 -31.919 -29.476 1.00 48.31 75 ALA A CA 1
ATOM 571 C C . ALA A 1 75 ? 26.139 -31.234 -29.801 1.00 48.31 75 ALA A C 1
ATOM 573 O O . ALA A 1 75 ? 27.100 -31.319 -29.041 1.00 48.31 75 ALA A O 1
ATOM 574 N N . THR A 1 76 ? 26.201 -30.513 -30.917 1.00 53.38 76 THR A N 1
ATOM 575 C CA . THR A 1 76 ? 27.105 -29.362 -31.033 1.00 53.38 76 THR A CA 1
ATOM 576 C C . THR A 1 76 ? 26.407 -28.172 -30.385 1.00 53.38 76 THR A C 1
ATOM 578 O O . THR A 1 76 ? 25.440 -27.631 -30.921 1.00 53.38 76 THR A O 1
ATOM 581 N N . GLY A 1 77 ? 26.849 -27.846 -29.169 1.00 55.38 77 GLY A N 1
ATOM 582 C CA . GLY A 1 77 ? 26.262 -26.836 -28.299 1.00 55.38 77 GLY A CA 1
ATOM 583 C C . GLY A 1 77 ? 26.253 -25.450 -28.930 1.00 55.38 77 GLY A C 1
ATOM 584 O O . GLY A 1 77 ? 27.301 -24.878 -29.214 1.00 55.38 77 GLY A O 1
ATOM 585 N N . ASN A 1 78 ? 25.049 -24.907 -29.097 1.00 57.44 78 ASN A N 1
ATOM 586 C CA . ASN A 1 78 ? 24.834 -23.494 -29.350 1.00 57.44 78 ASN A CA 1
ATOM 587 C C . ASN A 1 78 ? 24.420 -22.841 -28.011 1.00 57.44 78 ASN A C 1
ATOM 589 O O . ASN A 1 78 ? 23.282 -23.040 -27.575 1.00 57.44 78 ASN A O 1
ATOM 593 N N . PRO A 1 79 ? 25.330 -22.141 -27.306 1.00 59.62 79 PRO A N 1
ATOM 594 C CA . PRO A 1 79 ? 25.103 -21.655 -25.939 1.00 59.62 79 PRO A CA 1
ATOM 595 C C . PRO A 1 79 ? 24.062 -20.525 -25.825 1.00 59.62 79 PRO A C 1
ATOM 597 O O . PRO A 1 79 ? 23.683 -20.171 -24.715 1.00 59.62 79 PRO A O 1
ATOM 600 N N . GLY A 1 80 ? 23.551 -19.984 -26.938 1.00 56.78 80 GLY A N 1
ATOM 601 C CA . GLY A 1 80 ? 22.562 -18.896 -26.923 1.00 56.78 80 GLY A CA 1
ATOM 602 C C . GLY A 1 80 ? 21.113 -19.322 -26.640 1.00 56.78 80 GLY A C 1
ATOM 603 O O . GLY A 1 80 ? 20.321 -18.521 -26.166 1.00 56.78 80 GLY A O 1
ATOM 604 N N . ALA A 1 81 ? 20.743 -20.588 -26.867 1.00 57.44 81 ALA A N 1
ATOM 605 C CA . ALA A 1 81 ? 19.343 -21.034 -26.770 1.00 57.44 81 ALA A CA 1
ATOM 606 C C . ALA A 1 81 ? 18.884 -21.417 -25.344 1.00 57.44 81 ALA A C 1
ATOM 608 O O . ALA A 1 81 ? 17.772 -21.935 -25.160 1.00 57.44 81 ALA A O 1
ATOM 609 N N . SER A 1 82 ? 19.743 -21.258 -24.333 1.00 63.47 82 SER A N 1
ATOM 610 C CA . SER A 1 82 ? 19.383 -21.504 -22.931 1.00 63.47 82 SER A CA 1
ATOM 611 C C . SER A 1 82 ? 18.868 -20.252 -22.232 1.00 63.47 82 SER A C 1
ATOM 613 O O . SER A 1 82 ? 17.937 -20.368 -21.443 1.00 63.47 82 SER A O 1
ATOM 615 N N . GLU A 1 83 ? 19.405 -19.066 -22.530 1.00 68.75 83 GLU A N 1
ATOM 616 C CA . GLU A 1 83 ? 19.031 -17.839 -21.811 1.00 68.75 83 GLU A CA 1
ATOM 617 C C . GLU A 1 83 ? 17.596 -17.392 -22.106 1.00 68.75 83 GLU A C 1
ATOM 619 O O . GLU A 1 83 ? 16.857 -17.063 -21.177 1.00 68.75 83 GLU A O 1
ATOM 624 N N . ASP A 1 84 ? 17.152 -17.486 -23.360 1.00 71.94 84 ASP A N 1
ATOM 625 C CA . ASP A 1 84 ? 15.789 -17.096 -23.746 1.00 71.94 84 ASP A CA 1
ATOM 626 C C . ASP A 1 84 ? 14.718 -17.993 -23.106 1.00 71.94 84 ASP A C 1
ATOM 628 O O . ASP A 1 84 ? 13.634 -17.531 -22.745 1.00 71.94 84 ASP A O 1
ATOM 632 N N . ARG A 1 85 ? 15.038 -19.273 -22.863 1.00 70.12 85 ARG A N 1
ATOM 633 C CA . ARG A 1 85 ? 14.143 -20.194 -22.143 1.00 70.12 85 ARG A CA 1
ATOM 634 C C . ARG A 1 85 ? 14.015 -19.852 -20.660 1.00 70.12 85 ARG A C 1
ATOM 636 O O . ARG A 1 85 ? 12.932 -20.020 -20.102 1.00 70.12 85 ARG A O 1
ATOM 643 N N . TYR A 1 86 ? 15.079 -19.353 -20.029 1.00 74.75 86 TYR A N 1
ATOM 644 C CA . TYR A 1 86 ? 15.018 -18.916 -18.632 1.00 74.75 86 TYR A CA 1
ATOM 645 C C . TYR A 1 86 ? 14.288 -17.579 -18.470 1.00 74.75 86 TYR A C 1
ATOM 647 O O . TYR A 1 86 ? 13.540 -17.434 -17.504 1.00 74.75 86 TYR A O 1
ATOM 655 N N . ARG A 1 87 ? 14.426 -16.637 -19.417 1.00 76.50 87 ARG A N 1
ATOM 656 C CA . ARG A 1 87 ? 13.658 -15.376 -19.388 1.00 76.50 87 ARG A CA 1
ATOM 657 C C . ARG A 1 87 ? 12.159 -15.620 -19.525 1.00 76.50 87 ARG A C 1
ATOM 659 O O . ARG A 1 87 ? 11.397 -15.158 -18.683 1.00 76.50 87 ARG A O 1
ATOM 666 N N . TRP A 1 88 ? 11.752 -16.436 -20.498 1.00 83.50 88 TRP A N 1
ATOM 667 C CA . TRP A 1 88 ? 10.340 -16.772 -20.697 1.00 83.50 88 TRP A CA 1
ATOM 668 C C . TRP A 1 88 ? 9.723 -17.465 -19.469 1.00 83.50 88 TRP A C 1
ATOM 670 O O . TRP A 1 88 ? 8.612 -17.138 -19.053 1.00 83.50 88 TRP A O 1
ATOM 680 N N . ALA A 1 89 ? 10.461 -18.382 -18.831 1.00 79.81 89 ALA A N 1
ATOM 681 C CA . ALA A 1 89 ? 10.004 -19.046 -17.610 1.00 79.81 89 ALA A CA 1
ATOM 682 C C . ALA A 1 89 ? 9.890 -18.084 -16.411 1.00 79.81 89 ALA A C 1
ATOM 684 O O . ALA A 1 89 ? 8.962 -18.213 -15.611 1.00 79.81 89 ALA A O 1
ATOM 685 N N . ALA A 1 90 ? 10.804 -17.116 -16.285 1.00 80.00 90 ALA A N 1
ATOM 686 C CA . ALA A 1 90 ? 10.766 -16.110 -15.226 1.00 80.00 90 ALA A CA 1
ATOM 687 C C . ALA A 1 90 ? 9.585 -15.137 -15.398 1.00 80.00 90 ALA A C 1
ATOM 689 O O . ALA A 1 90 ? 8.864 -14.876 -14.432 1.00 80.00 90 ALA A O 1
ATOM 690 N N . GLU A 1 91 ? 9.334 -14.669 -16.623 1.00 84.38 91 GLU A N 1
ATOM 691 C CA . GLU A 1 91 ? 8.196 -13.797 -16.946 1.00 84.38 91 GLU A CA 1
ATOM 692 C C . GLU A 1 91 ? 6.856 -14.503 -16.692 1.00 84.38 91 GLU A C 1
ATOM 694 O O . GLU A 1 91 ? 5.976 -13.957 -16.020 1.00 84.38 91 GLU A O 1
ATOM 699 N N . HIS A 1 92 ? 6.723 -15.765 -17.116 1.00 82.94 92 HIS A N 1
ATOM 700 C CA . HIS A 1 92 ? 5.522 -16.555 -16.839 1.00 82.94 92 HIS A CA 1
ATOM 701 C C . HIS A 1 92 ? 5.312 -16.826 -15.345 1.00 82.94 92 HIS A C 1
ATOM 703 O O . HIS A 1 92 ? 4.178 -16.772 -14.868 1.00 82.94 92 HIS A O 1
ATOM 709 N N . ALA A 1 93 ? 6.377 -17.090 -14.583 1.00 79.62 93 ALA A N 1
ATOM 710 C CA . ALA A 1 93 ? 6.268 -17.294 -13.140 1.00 79.62 93 ALA A CA 1
ATOM 711 C C . ALA A 1 93 ? 5.807 -16.023 -12.403 1.00 79.62 93 ALA A C 1
ATOM 713 O O . ALA A 1 93 ? 5.083 -16.127 -11.409 1.00 79.62 93 ALA A O 1
ATOM 714 N N . SER A 1 94 ? 6.191 -14.839 -12.891 1.00 80.38 94 SER A N 1
ATOM 715 C CA . SER A 1 94 ? 5.755 -13.560 -12.323 1.00 80.38 94 SER A CA 1
ATOM 716 C C . SER A 1 94 ? 4.277 -13.283 -12.621 1.00 80.38 94 SER A C 1
ATOM 718 O O . SER A 1 94 ? 3.509 -13.010 -11.700 1.00 80.38 94 SER A O 1
ATOM 720 N N . LEU A 1 95 ? 3.842 -13.483 -13.871 1.00 79.50 95 LEU A N 1
ATOM 721 C CA . LEU A 1 95 ? 2.438 -13.320 -14.277 1.00 79.50 95 LEU A CA 1
ATOM 722 C C . LEU A 1 95 ? 1.491 -14.278 -13.538 1.00 79.50 95 LEU A C 1
ATOM 724 O O . LEU A 1 95 ? 0.402 -13.887 -13.117 1.00 79.50 95 LEU A O 1
ATOM 728 N N . VAL A 1 96 ? 1.906 -15.532 -13.331 1.00 79.81 96 VAL A N 1
ATOM 729 C CA . VAL A 1 96 ? 1.104 -16.509 -12.577 1.00 79.81 96 VAL A CA 1
ATOM 730 C C . VAL A 1 96 ? 0.992 -16.115 -11.101 1.00 79.81 96 VAL A C 1
ATOM 732 O O . VAL A 1 96 ? -0.078 -16.283 -10.514 1.00 79.81 96 VAL A O 1
ATOM 735 N N . LYS A 1 97 ? 2.052 -15.560 -10.495 1.00 75.81 97 LYS A N 1
ATOM 736 C CA . LYS A 1 97 ? 2.009 -15.080 -9.104 1.00 75.81 97 LYS A CA 1
ATOM 737 C C . LYS A 1 97 ? 1.066 -13.894 -8.932 1.00 75.81 97 LYS A C 1
ATOM 739 O O . LYS A 1 97 ? 0.269 -13.919 -7.996 1.00 75.81 97 LYS A 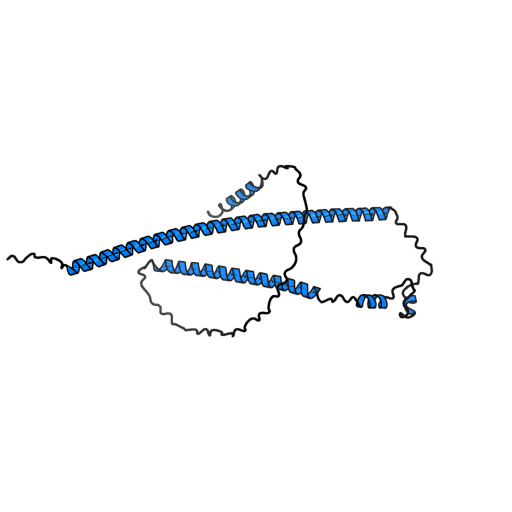O 1
ATOM 744 N N . GLU A 1 98 ? 1.109 -12.908 -9.825 1.00 73.44 98 GLU A N 1
ATOM 745 C CA . GLU A 1 98 ? 0.199 -11.757 -9.753 1.00 73.44 98 GLU A CA 1
ATOM 746 C C . GLU A 1 98 ? -1.262 -12.171 -9.950 1.00 73.44 98 GLU A C 1
ATOM 748 O O . GLU A 1 98 ? -2.119 -11.815 -9.139 1.00 73.44 98 GLU A O 1
ATOM 753 N N . ALA A 1 99 ? -1.545 -13.024 -10.940 1.00 70.56 99 ALA A N 1
ATOM 754 C CA . ALA A 1 99 ? -2.899 -13.519 -11.179 1.00 70.56 99 ALA A CA 1
ATOM 755 C C . ALA A 1 99 ? -3.458 -14.328 -9.991 1.00 70.56 99 ALA A C 1
ATOM 757 O O . ALA A 1 99 ? -4.650 -14.248 -9.689 1.00 70.56 99 ALA A O 1
ATOM 758 N N . TYR A 1 100 ? -2.619 -15.102 -9.291 1.00 70.38 100 TYR A N 1
ATOM 759 C CA . TYR A 1 100 ? -3.038 -15.833 -8.090 1.00 70.38 100 TYR A CA 1
ATOM 760 C C . TYR A 1 100 ? -3.277 -14.914 -6.890 1.00 70.38 100 TYR A C 1
ATOM 762 O O . TYR A 1 100 ? -4.208 -15.155 -6.116 1.00 70.38 100 TYR A O 1
ATOM 770 N N . TRP A 1 101 ? -2.469 -13.864 -6.738 1.00 71.62 101 TRP A N 1
ATOM 771 C CA . TRP A 1 101 ? -2.605 -12.920 -5.633 1.00 71.62 101 TRP A CA 1
ATOM 772 C C . TRP A 1 101 ? -3.884 -12.087 -5.757 1.00 71.62 101 TRP A C 1
ATOM 774 O O . TRP A 1 101 ? -4.652 -11.973 -4.798 1.00 71.62 101 TRP A O 1
ATOM 784 N N . ASP A 1 102 ? -4.177 -11.606 -6.965 1.00 73.88 102 ASP A N 1
ATOM 785 C CA . ASP A 1 102 ? -5.345 -10.768 -7.235 1.00 73.88 102 ASP A CA 1
ATOM 786 C C . ASP A 1 102 ? -6.662 -11.563 -7.115 1.00 73.88 102 ASP A C 1
ATOM 788 O O . ASP A 1 102 ? -7.645 -11.135 -6.498 1.00 73.88 102 ASP A O 1
ATOM 792 N N . LYS A 1 103 ? -6.663 -12.822 -7.578 1.00 71.19 103 LYS A N 1
ATOM 793 C CA . LYS A 1 103 ? -7.814 -13.732 -7.438 1.00 71.19 103 LYS A CA 1
ATOM 794 C C . LYS A 1 103 ? -8.056 -14.160 -5.983 1.00 71.19 103 LYS A C 1
ATOM 796 O O . LYS A 1 103 ? -9.202 -14.406 -5.599 1.00 71.19 103 LYS A O 1
ATOM 801 N N . GLY A 1 104 ? -7.000 -14.233 -5.170 1.00 72.50 104 GLY A N 1
ATOM 802 C CA . GLY A 1 104 ? -7.082 -14.513 -3.735 1.00 72.50 104 GLY A CA 1
ATOM 803 C C . GLY A 1 104 ? -7.671 -13.350 -2.933 1.00 72.50 104 GLY A C 1
ATOM 804 O O . GLY A 1 104 ? -8.567 -13.563 -2.113 1.00 72.50 104 GLY A O 1
ATOM 805 N N . GLN A 1 105 ? -7.233 -12.116 -3.203 1.00 70.00 105 GLN A N 1
ATOM 806 C CA . GLN A 1 105 ? -7.737 -10.933 -2.498 1.00 70.00 105 GLN A CA 1
ATOM 807 C C . GLN A 1 105 ? -9.201 -10.621 -2.818 1.00 70.00 105 GLN A C 1
ATOM 809 O O . GLN A 1 105 ? -9.970 -10.311 -1.905 1.00 70.00 105 GLN A O 1
ATOM 814 N N . ASN A 1 106 ? -9.613 -10.751 -4.081 1.00 70.62 106 ASN A N 1
ATOM 815 C CA . ASN A 1 106 ? -11.001 -10.493 -4.468 1.00 70.62 106 ASN A CA 1
ATOM 816 C C . ASN A 1 106 ? -11.968 -11.524 -3.859 1.00 70.62 106 ASN A C 1
ATOM 818 O O . ASN A 1 106 ? -13.041 -11.155 -3.388 1.00 70.62 106 ASN A O 1
ATOM 822 N N . ARG A 1 107 ? -11.549 -12.792 -3.723 1.00 73.62 107 ARG A N 1
ATOM 823 C CA . ARG A 1 107 ? -12.339 -13.814 -3.013 1.00 73.62 107 ARG A CA 1
ATOM 824 C C . ARG A 1 107 ? -12.508 -13.522 -1.524 1.00 73.62 107 ARG A C 1
ATOM 826 O O . ARG A 1 107 ? -13.589 -13.761 -0.990 1.00 73.62 107 ARG A O 1
ATOM 833 N N . LEU A 1 108 ? -11.473 -13.017 -0.850 1.00 73.31 108 LEU A N 1
ATOM 834 C CA . LEU A 1 108 ? -11.577 -12.660 0.568 1.00 73.31 108 LEU A CA 1
ATOM 835 C C . LEU A 1 108 ? -12.513 -11.463 0.780 1.00 73.31 108 LEU A C 1
ATOM 837 O O . LEU A 1 108 ? -13.339 -11.495 1.692 1.00 73.31 108 LEU A O 1
ATOM 841 N N . LYS A 1 109 ? -12.423 -10.438 -0.079 1.00 76.56 109 LYS A N 1
ATOM 842 C CA . LYS A 1 109 ? -13.310 -9.264 -0.032 1.00 76.56 109 LYS A CA 1
ATOM 843 C C . LYS A 1 109 ? -14.774 -9.655 -0.250 1.00 76.56 109 LYS A C 1
ATOM 845 O O . LYS A 1 109 ? -15.623 -9.260 0.547 1.00 76.56 109 LYS A O 1
ATOM 850 N N . ASP A 1 110 ? -15.053 -10.503 -1.239 1.00 77.75 110 ASP A N 1
ATOM 851 C CA . ASP A 1 110 ? -16.407 -11.008 -1.497 1.00 77.75 110 ASP A CA 1
ATOM 852 C C . ASP A 1 110 ? -16.967 -11.811 -0.318 1.00 77.75 110 ASP A C 1
ATOM 854 O O . ASP A 1 110 ? -18.135 -11.662 0.046 1.00 77.75 110 ASP A O 1
ATOM 858 N N . MET A 1 111 ? -16.140 -12.645 0.316 1.00 76.06 111 MET A N 1
ATOM 859 C CA . MET A 1 111 ? -16.571 -13.478 1.437 1.00 76.06 111 MET A CA 1
ATOM 860 C C . MET A 1 111 ? -16.905 -12.635 2.680 1.00 76.06 111 MET A C 1
ATOM 862 O O . MET A 1 111 ? -17.969 -12.822 3.273 1.00 76.06 111 MET A O 1
ATOM 866 N N . VAL A 1 112 ? -16.068 -11.642 3.009 1.00 81.06 112 VAL A N 1
ATOM 867 C CA . VAL A 1 112 ? -16.303 -10.707 4.128 1.00 81.06 112 VAL A CA 1
ATOM 868 C C . VAL A 1 112 ? -17.527 -9.817 3.868 1.00 81.06 112 VAL A C 1
ATOM 870 O O . VAL A 1 112 ? -18.341 -9.596 4.769 1.00 81.06 112 VAL A O 1
ATOM 873 N N . CYS A 1 113 ? -17.721 -9.340 2.633 1.00 77.94 113 CYS A N 1
ATOM 874 C CA . CYS A 1 113 ? -18.918 -8.581 2.259 1.00 77.94 113 CYS A CA 1
ATOM 875 C C . CYS A 1 113 ? -20.197 -9.421 2.380 1.00 77.94 113 CYS A C 1
ATOM 877 O O . CYS A 1 113 ? -21.217 -8.927 2.869 1.00 77.94 113 CYS A O 1
ATOM 879 N N . LYS A 1 114 ? -20.151 -10.699 1.991 1.00 79.94 114 LYS A N 1
ATOM 880 C CA . LYS A 1 114 ? -21.305 -11.604 2.049 1.00 79.94 114 LYS A CA 1
ATOM 881 C C . LYS A 1 114 ? -21.716 -11.932 3.486 1.00 79.94 114 LYS A C 1
ATOM 883 O O . LYS A 1 114 ? -22.909 -11.926 3.786 1.00 79.94 114 LYS A O 1
ATOM 888 N N . GLU A 1 115 ? -20.758 -12.145 4.383 1.00 81.12 115 GLU A N 1
ATOM 889 C CA . GLU A 1 115 ? -21.017 -12.419 5.804 1.00 81.12 115 GLU A CA 1
ATOM 890 C C . GLU A 1 115 ? -21.600 -11.197 6.536 1.00 81.12 115 GLU A C 1
ATOM 892 O O . GLU A 1 115 ? -22.569 -11.307 7.298 1.00 81.12 115 GLU A O 1
ATOM 897 N N . LYS A 1 116 ? -21.097 -9.998 6.214 1.00 77.81 116 LYS A N 1
ATOM 898 C CA . LYS A 1 116 ? -21.627 -8.737 6.748 1.00 77.81 116 LYS A CA 1
ATOM 899 C C . LYS A 1 116 ? -23.044 -8.453 6.240 1.00 77.81 116 LYS A C 1
ATOM 901 O O . LYS A 1 116 ? -23.903 -8.031 7.014 1.00 77.81 116 LYS A O 1
ATOM 906 N N . TYR A 1 117 ? -23.316 -8.733 4.964 1.00 74.06 117 TYR A N 1
ATOM 907 C CA . TYR A 1 117 ? -24.652 -8.585 4.384 1.00 74.06 117 TYR A CA 1
ATOM 908 C C . TYR A 1 117 ? -25.658 -9.581 4.979 1.00 74.06 117 TYR A C 1
ATOM 910 O O . TYR A 1 117 ? -26.786 -9.196 5.283 1.00 74.06 117 TYR A O 1
ATOM 918 N N . GLN A 1 118 ? -25.264 -10.839 5.214 1.00 75.31 118 GLN A N 1
ATOM 919 C CA . GLN A 1 118 ? -26.148 -11.809 5.868 1.00 75.31 118 GLN A CA 1
ATOM 920 C C . GLN A 1 118 ? -26.442 -11.442 7.325 1.00 75.31 118 GLN A C 1
ATOM 922 O O . GLN A 1 118 ? -27.605 -11.477 7.725 1.00 75.31 118 GLN A O 1
ATOM 927 N N . SER A 1 119 ? -25.443 -10.980 8.079 1.00 74.12 119 SER A N 1
ATOM 928 C CA . SER A 1 119 ? -25.642 -10.478 9.447 1.00 74.12 119 SER A CA 1
ATOM 929 C C . SER A 1 119 ? -26.632 -9.302 9.498 1.00 74.12 119 SER A C 1
ATOM 931 O O . SER A 1 119 ? -27.522 -9.260 10.346 1.00 74.12 119 SER A O 1
ATOM 933 N N . LEU A 1 120 ? -26.550 -8.376 8.535 1.00 70.44 120 LEU A N 1
ATOM 934 C CA . LEU A 1 120 ? -27.482 -7.247 8.413 1.00 70.44 120 LEU A CA 1
ATOM 935 C C . LEU A 1 120 ? -28.893 -7.671 7.973 1.00 70.44 120 LEU A C 1
ATOM 937 O O . LEU A 1 120 ? -29.874 -7.037 8.362 1.00 70.44 120 LEU A O 1
ATOM 941 N N . LYS A 1 121 ? -29.015 -8.739 7.177 1.00 68.12 121 LYS A N 1
ATOM 942 C CA . LYS A 1 121 ? -30.309 -9.262 6.714 1.00 68.12 121 LYS A CA 1
ATOM 943 C C . LYS A 1 121 ? -31.062 -10.016 7.816 1.00 68.12 121 LYS A C 1
ATOM 945 O O . LYS A 1 121 ? -32.289 -9.972 7.829 1.00 68.12 121 LYS A O 1
ATOM 950 N N . VAL A 1 122 ? -30.346 -10.644 8.753 1.00 67.88 122 VAL A N 1
ATOM 951 C CA . VAL A 1 122 ? -30.932 -11.243 9.968 1.00 67.88 122 VAL A CA 1
ATOM 952 C C . VAL A 1 122 ? -31.423 -10.154 10.931 1.00 67.88 122 VAL A C 1
ATOM 954 O O . VAL A 1 122 ? -32.503 -10.283 11.493 1.00 67.88 122 VAL A O 1
ATOM 957 N N . ALA A 1 123 ? -30.702 -9.033 11.048 1.00 56.19 123 ALA A N 1
ATOM 958 C CA . ALA A 1 123 ? -31.091 -7.925 11.926 1.00 56.19 123 ALA A CA 1
ATOM 959 C C . ALA A 1 123 ? -32.263 -7.064 11.401 1.00 56.19 123 ALA A C 1
ATOM 961 O O . ALA A 1 123 ? -32.910 -6.376 12.184 1.00 56.19 123 ALA A O 1
ATOM 962 N N . LYS A 1 124 ? -32.558 -7.087 10.092 1.00 55.62 124 LYS A N 1
ATOM 963 C CA . LYS A 1 124 ? -33.628 -6.277 9.464 1.00 55.62 124 LYS A CA 1
ATOM 964 C C . LYS A 1 124 ? -34.973 -6.991 9.274 1.00 55.62 124 LYS A C 1
ATOM 966 O O . LYS A 1 124 ? -35.903 -6.362 8.781 1.00 55.62 124 LYS A O 1
ATOM 971 N N . GLN A 1 125 ? -35.097 -8.269 9.641 1.00 50.53 125 GLN A N 1
ATOM 972 C CA . GLN A 1 125 ? -36.369 -9.008 9.537 1.00 50.53 125 GLN A CA 1
ATOM 973 C C . GLN A 1 125 ? -37.253 -8.939 10.788 1.00 50.53 125 GLN A C 1
ATOM 975 O O . GLN A 1 125 ? -38.273 -9.618 10.843 1.00 50.53 125 GLN A O 1
ATOM 980 N N . VAL A 1 126 ? -36.922 -8.090 11.758 1.00 49.75 126 VAL A N 1
ATOM 981 C CA . VAL A 1 126 ? -37.884 -7.698 12.790 1.00 49.75 126 VAL A CA 1
ATOM 982 C C . VAL A 1 126 ? -38.384 -6.305 12.411 1.00 49.75 126 VAL A C 1
ATOM 984 O O . VAL A 1 126 ? -37.663 -5.331 12.641 1.00 49.75 126 VAL A O 1
ATOM 987 N N . PRO A 1 127 ? -39.551 -6.173 11.750 1.00 56.88 127 PRO A N 1
ATOM 988 C CA . PRO A 1 127 ? -40.185 -4.867 11.654 1.00 56.88 127 PRO A CA 1
ATOM 989 C C . PRO A 1 127 ? -40.379 -4.344 13.086 1.00 56.88 127 PRO A C 1
ATOM 991 O O . PRO A 1 127 ? -40.764 -5.127 13.954 1.00 56.88 127 PRO A O 1
ATOM 994 N N . PRO A 1 128 ? -40.101 -3.062 13.377 1.00 52.97 128 PRO A N 1
ATOM 995 C CA . PRO A 1 128 ? -40.514 -2.470 14.638 1.00 52.97 128 PRO A CA 1
ATOM 996 C C . PRO A 1 128 ? -42.045 -2.387 14.617 1.00 52.97 128 PRO A C 1
ATOM 998 O O . PRO A 1 128 ? -42.610 -1.378 14.201 1.00 52.97 128 PRO A O 1
ATOM 1001 N N . SER A 1 129 ? -42.725 -3.477 14.982 1.00 54.38 129 SER A N 1
ATOM 1002 C CA . SER A 1 129 ? -44.167 -3.494 15.182 1.00 54.38 129 SER A CA 1
ATOM 1003 C C . SER A 1 129 ? -44.461 -2.744 16.476 1.00 54.38 129 SER A C 1
ATOM 1005 O O . SER A 1 129 ? -44.625 -3.305 17.551 1.00 54.38 129 SER A O 1
ATOM 1007 N N . THR A 1 130 ? -44.570 -1.423 16.363 1.00 55.78 130 THR A N 1
ATOM 1008 C CA . THR A 1 130 ? -45.098 -0.544 17.419 1.00 55.78 130 THR A CA 1
ATOM 1009 C C . THR A 1 130 ? -46.544 -0.880 17.819 1.00 55.78 130 THR A C 1
ATOM 1011 O O . THR A 1 130 ? -47.104 -0.251 18.712 1.00 55.78 130 THR A O 1
ATOM 1014 N N . GLU A 1 131 ? -47.158 -1.865 17.163 1.00 55.50 131 GLU A N 1
ATOM 1015 C CA . GLU A 1 131 ? -48.529 -2.329 17.365 1.00 55.50 131 GLU A CA 1
ATOM 1016 C C . GLU A 1 131 ? -48.600 -3.601 18.237 1.00 55.50 131 GLU A C 1
ATOM 1018 O O . GLU A 1 131 ? -49.622 -3.823 18.887 1.00 55.50 131 GLU A O 1
ATOM 1023 N N . ASP A 1 132 ? -47.516 -4.381 18.363 1.00 53.28 132 ASP A N 1
ATOM 1024 C CA . ASP A 1 132 ? -47.536 -5.633 19.142 1.00 53.28 132 ASP A CA 1
ATOM 1025 C C . ASP A 1 132 ? -47.327 -5.418 20.646 1.00 53.28 132 ASP A C 1
ATOM 1027 O O . ASP A 1 132 ? -47.832 -6.198 21.455 1.00 53.28 132 ASP A O 1
ATOM 1031 N N . ASP A 1 133 ? -46.677 -4.325 21.056 1.00 53.09 133 ASP A N 1
ATOM 1032 C CA . ASP A 1 133 ? -46.551 -3.987 22.481 1.00 53.09 133 ASP A CA 1
ATOM 1033 C C . ASP A 1 133 ? -47.909 -3.617 23.099 1.00 53.09 133 ASP A C 1
ATOM 1035 O O . ASP A 1 133 ? -48.143 -3.843 24.288 1.00 53.09 133 ASP A O 1
ATOM 1039 N N . SER A 1 134 ? -48.839 -3.104 22.284 1.00 54.94 134 SER A N 1
ATOM 1040 C CA . SER A 1 134 ? -50.206 -2.808 22.728 1.00 54.94 134 SER A CA 1
ATOM 1041 C C . SER A 1 134 ? -51.013 -4.091 22.945 1.00 54.94 134 SER A C 1
ATOM 1043 O O . SER A 1 134 ? -51.707 -4.207 23.953 1.00 54.94 134 SER A O 1
ATOM 1045 N N . LEU A 1 135 ? -50.855 -5.085 22.062 1.00 55.53 135 LEU A N 1
ATOM 1046 C CA . LEU A 1 135 ? -51.492 -6.400 22.194 1.00 55.53 135 LEU A CA 1
ATOM 1047 C C . LEU A 1 135 ? -50.865 -7.239 23.311 1.00 55.53 135 LEU A C 1
ATOM 1049 O O . LEU A 1 135 ? -51.579 -7.967 23.998 1.00 55.53 135 LEU A O 1
ATOM 1053 N N . PHE A 1 136 ? -49.556 -7.115 23.548 1.00 56.47 136 PHE A N 1
ATOM 1054 C CA . PHE A 1 136 ? -48.906 -7.778 24.674 1.00 56.47 136 PHE A CA 1
ATOM 1055 C C . PHE A 1 136 ? -49.400 -7.191 25.999 1.00 56.47 136 PHE A C 1
ATOM 1057 O O . PHE A 1 136 ? -49.810 -7.950 26.870 1.00 56.47 136 PHE A O 1
ATOM 1064 N N . LEU A 1 137 ? -4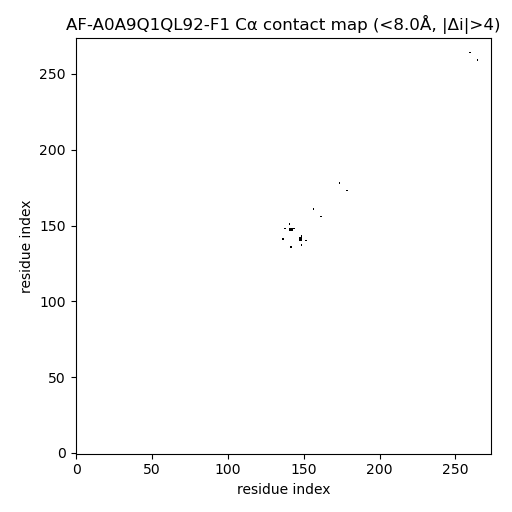9.465 -5.860 26.138 1.00 55.12 137 LEU A N 1
ATOM 1065 C CA . LEU A 1 137 ? -49.992 -5.195 27.340 1.00 55.12 137 LEU A CA 1
ATOM 1066 C C . LEU A 1 137 ? -51.493 -5.455 27.574 1.00 55.12 137 LEU A C 1
ATOM 1068 O O . LEU A 1 137 ? -51.920 -5.534 28.730 1.00 55.12 137 LEU A O 1
ATOM 1072 N N . GLU A 1 138 ? -52.276 -5.634 26.507 1.00 52.66 138 GLU A N 1
ATOM 1073 C CA . GLU A 1 138 ? -53.679 -6.065 26.574 1.00 52.66 138 GLU A CA 1
ATOM 1074 C C . GLU A 1 138 ? -53.808 -7.542 26.994 1.00 52.66 138 GLU A C 1
ATOM 1076 O O . GLU A 1 138 ? -54.650 -7.877 27.830 1.00 52.66 138 GLU A O 1
ATOM 1081 N N . ALA A 1 139 ? -52.923 -8.419 26.504 1.00 54.41 139 ALA A N 1
ATOM 1082 C CA . ALA A 1 139 ? -52.930 -9.850 26.807 1.00 54.41 139 ALA A CA 1
ATOM 1083 C C . ALA A 1 139 ? -52.354 -10.206 28.192 1.00 54.41 139 ALA A C 1
ATOM 1085 O O . ALA A 1 139 ? -52.852 -11.137 28.827 1.00 54.41 139 ALA A O 1
ATOM 1086 N N . VAL A 1 140 ? -51.345 -9.482 28.701 1.00 55.06 140 VAL A N 1
ATOM 1087 C CA . VAL A 1 140 ? -50.783 -9.725 30.050 1.00 55.06 140 VAL A CA 1
ATOM 1088 C C . VAL A 1 140 ? -51.607 -9.117 31.190 1.00 55.06 140 VAL A C 1
ATOM 1090 O O . VAL A 1 140 ? -51.245 -9.284 32.352 1.00 55.06 140 VAL A O 1
ATOM 1093 N N . GLY A 1 141 ? -52.738 -8.461 30.907 1.00 51.38 141 GLY A N 1
ATOM 1094 C CA . GLY A 1 141 ? -53.651 -8.009 31.960 1.00 51.38 141 GLY A CA 1
ATOM 1095 C C . GLY A 1 141 ? -52.995 -7.021 32.924 1.00 51.38 141 GLY A C 1
ATOM 1096 O O . GLY A 1 141 ? -53.085 -7.173 34.144 1.00 51.38 141 GLY A O 1
ATOM 1097 N N . GLY A 1 142 ? -52.308 -6.016 32.378 1.00 52.88 142 GLY A N 1
ATOM 1098 C CA . GLY A 1 142 ? -51.639 -4.993 33.173 1.00 52.88 142 GLY A CA 1
ATOM 1099 C C . GLY A 1 142 ? -52.611 -4.218 34.067 1.00 52.88 142 GLY A C 1
ATOM 1100 O O . GLY A 1 142 ? -53.680 -3.771 33.644 1.00 52.88 142 GLY A O 1
ATOM 1101 N N . TRP A 1 143 ? -52.225 -4.030 35.329 1.00 53.41 143 TRP A N 1
ATOM 1102 C CA . TRP A 1 143 ? -52.958 -3.188 36.267 1.00 53.41 143 TRP A CA 1
ATOM 1103 C C . TRP A 1 143 ? -52.761 -1.719 35.875 1.00 53.41 143 TRP A C 1
ATOM 1105 O O . TRP A 1 143 ? -51.668 -1.176 36.012 1.00 53.41 143 TRP A O 1
ATOM 1115 N N . SER A 1 144 ? -53.808 -1.065 35.370 1.00 57.97 144 SER A N 1
ATOM 1116 C CA . SER A 1 144 ? -53.777 0.379 35.126 1.00 57.97 144 SER A CA 1
ATOM 1117 C C . SER A 1 144 ? -54.271 1.147 36.354 1.00 57.97 144 SER A C 1
ATOM 1119 O O . SER A 1 144 ? -55.068 0.641 37.147 1.00 57.97 144 SER A O 1
ATOM 1121 N N . ASN A 1 145 ? -53.899 2.425 36.459 1.00 55.75 145 ASN A N 1
ATOM 1122 C CA . ASN A 1 145 ? -54.377 3.352 37.498 1.00 55.75 145 ASN A CA 1
ATOM 1123 C C . ASN A 1 145 ? -55.913 3.530 37.487 1.00 55.75 145 ASN A C 1
ATOM 1125 O O . ASN A 1 145 ? -56.470 4.142 38.395 1.00 55.75 145 ASN A O 1
ATOM 1129 N N . LYS A 1 146 ? -56.592 3.038 36.440 1.00 63.44 146 LYS A N 1
ATOM 1130 C CA . LYS A 1 146 ? -58.046 3.102 36.245 1.00 63.44 146 LYS A CA 1
ATOM 1131 C C . LYS A 1 146 ? -58.758 1.774 36.549 1.00 63.44 146 LYS A C 1
ATOM 1133 O O . LYS A 1 146 ? -59.977 1.714 36.432 1.00 63.44 146 LYS A O 1
ATOM 1138 N N . GLY A 1 147 ? -58.027 0.733 36.957 1.00 61.19 147 GLY A N 1
ATOM 1139 C CA . GLY A 1 147 ? -58.554 -0.605 37.242 1.00 61.19 147 GLY A CA 1
ATOM 1140 C C . GLY A 1 147 ? -58.030 -1.687 36.292 1.00 61.19 147 GLY A C 1
ATOM 1141 O O . GLY A 1 147 ? -57.306 -1.407 35.333 1.00 61.19 147 GLY A O 1
ATOM 1142 N N . THR A 1 148 ? -58.375 -2.942 36.597 1.00 56.59 148 THR A N 1
ATOM 1143 C CA . THR A 1 148 ? -58.126 -4.118 35.745 1.00 56.59 148 THR A CA 1
ATOM 1144 C C . THR A 1 148 ? -58.889 -3.986 34.430 1.00 56.59 148 THR A C 1
ATOM 1146 O O . THR A 1 148 ? -60.091 -3.717 34.448 1.00 56.59 148 THR A O 1
ATOM 1149 N N . VAL A 1 149 ? -58.200 -4.181 33.305 1.00 56.31 149 VAL A N 1
ATOM 1150 C CA . VAL A 1 149 ? -58.810 -4.201 31.969 1.00 56.31 149 VAL A CA 1
ATOM 1151 C C . VAL A 1 149 ? -59.843 -5.335 31.918 1.00 56.31 149 VAL A C 1
ATOM 1153 O O . VAL A 1 149 ? -59.525 -6.495 32.181 1.00 56.31 149 VAL A O 1
ATOM 1156 N N . TYR A 1 150 ? -61.105 -4.986 31.658 1.00 49.19 150 TYR A N 1
ATOM 1157 C CA . TYR A 1 150 ? -62.221 -5.930 31.570 1.00 49.19 150 TYR A CA 1
ATOM 1158 C C . TYR A 1 150 ? -62.051 -6.801 30.318 1.00 49.19 150 TYR A C 1
ATOM 1160 O O . TYR A 1 150 ? -62.223 -6.312 29.208 1.00 49.19 150 TYR A O 1
ATOM 1168 N N . GLY A 1 151 ? -61.725 -8.084 30.489 1.00 56.47 151 GLY A N 1
ATOM 1169 C CA . GLY A 1 151 ? -61.622 -9.025 29.365 1.00 56.47 151 GLY A CA 1
ATOM 1170 C C . GLY A 1 151 ? -60.948 -10.351 29.709 1.00 56.47 151 GLY A C 1
ATOM 1171 O O . GLY A 1 151 ? -61.333 -11.393 29.185 1.00 56.47 151 GLY A O 1
ATOM 1172 N N . LEU A 1 152 ? -60.018 -10.353 30.664 1.00 51.81 152 LEU A N 1
ATOM 1173 C CA . LEU A 1 152 ? -59.499 -11.588 31.244 1.00 51.81 152 LEU A CA 1
ATOM 1174 C C . LEU A 1 152 ? -60.469 -12.041 32.330 1.00 51.81 152 LEU A C 1
ATOM 1176 O O . LEU A 1 152 ? -60.598 -11.402 33.374 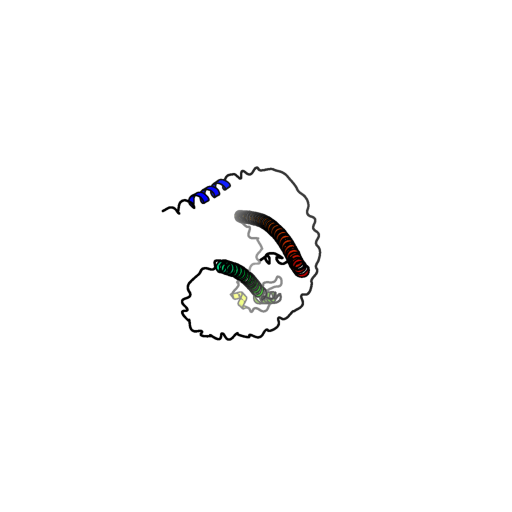1.00 51.81 152 LEU A O 1
ATOM 1180 N N . GLY A 1 153 ? -61.214 -13.104 32.026 1.00 49.25 153 GLY A N 1
ATOM 1181 C CA . GLY A 1 153 ? -62.212 -13.693 32.907 1.00 49.25 153 GLY A CA 1
ATOM 1182 C C . GLY A 1 153 ? -61.701 -13.915 34.332 1.00 49.25 153 GLY A C 1
ATOM 1183 O O . GLY A 1 153 ? -60.504 -13.924 34.613 1.00 49.25 153 GLY A O 1
ATOM 1184 N N . ASN A 1 154 ? -62.653 -14.123 35.235 1.00 55.59 154 ASN A N 1
ATOM 1185 C CA . ASN A 1 154 ? -62.526 -14.245 36.693 1.00 55.59 154 ASN A CA 1
ATOM 1186 C C . ASN A 1 154 ? -61.462 -15.252 37.219 1.00 55.59 154 ASN A C 1
ATOM 1188 O O . ASN A 1 154 ? -61.339 -15.443 38.424 1.00 55.59 154 ASN A O 1
ATOM 1192 N N . SER A 1 155 ? -60.707 -15.917 36.343 1.00 56.72 155 SER A N 1
ATOM 1193 C CA . SER A 1 155 ? -59.628 -16.856 36.644 1.00 56.72 155 SER A CA 1
ATOM 1194 C C . SER A 1 155 ? -58.310 -16.195 37.052 1.00 56.72 155 SER A C 1
ATOM 1196 O O . SER A 1 155 ? -57.502 -16.854 37.697 1.00 56.72 155 SER A O 1
ATOM 1198 N N . VAL A 1 156 ? -58.068 -14.912 36.751 1.00 55.34 156 VAL A N 1
ATOM 1199 C CA . VAL A 1 156 ? -56.829 -14.231 37.198 1.00 55.34 156 VAL A CA 1
ATOM 1200 C C . VAL A 1 156 ? -56.750 -14.151 38.728 1.00 55.34 156 VAL A C 1
ATOM 1202 O O . VAL A 1 156 ? -55.667 -14.292 39.289 1.00 55.34 156 VAL A O 1
ATOM 1205 N N . GLY A 1 157 ? -57.892 -14.043 39.415 1.00 54.22 157 GLY A N 1
ATOM 1206 C CA . GLY A 1 157 ? -57.953 -14.074 40.881 1.00 54.22 157 GLY A CA 1
ATOM 1207 C C . GLY A 1 157 ? -57.600 -15.427 41.513 1.00 54.22 157 GLY A C 1
ATOM 1208 O O . GLY A 1 157 ? -57.415 -15.480 42.723 1.00 54.22 157 GLY A O 1
ATOM 1209 N N . LEU A 1 158 ? -57.499 -16.506 40.721 1.00 60.66 158 LEU A N 1
ATOM 1210 C CA . LEU A 1 158 ? -57.018 -17.815 41.186 1.00 60.66 158 LEU A CA 1
ATOM 1211 C C . LEU A 1 158 ? -55.495 -17.956 41.079 1.00 60.66 158 LEU A C 1
ATOM 1213 O O . LEU A 1 158 ? -54.910 -18.724 41.835 1.00 60.66 158 LEU A O 1
ATOM 1217 N N . PHE A 1 159 ? -54.859 -17.240 40.146 1.00 59.78 159 PHE A N 1
ATOM 1218 C CA . PHE A 1 159 ? -53.411 -17.328 39.920 1.00 59.78 159 PHE A CA 1
ATOM 1219 C C . PHE A 1 159 ? -52.630 -16.209 40.607 1.00 59.78 159 PHE A C 1
ATOM 1221 O O . PHE A 1 159 ? -51.479 -16.413 40.983 1.00 59.78 159 PHE A O 1
ATOM 1228 N N . TYR A 1 160 ? -53.254 -15.049 40.806 1.00 61.19 160 TYR A N 1
ATOM 1229 C CA . TYR A 1 160 ? -52.637 -13.913 41.474 1.00 61.19 160 TYR A CA 1
ATOM 1230 C C . TYR A 1 160 ? -53.501 -13.505 42.663 1.00 61.19 160 TYR A C 1
ATOM 1232 O O . TYR A 1 160 ? -54.595 -12.958 42.507 1.00 61.19 160 TYR A O 1
ATOM 1240 N N . GLU A 1 161 ? -53.005 -13.790 43.866 1.00 60.09 161 GLU A N 1
ATOM 1241 C CA . GLU A 1 161 ? -53.616 -13.349 45.114 1.00 60.09 161 GLU A CA 1
ATOM 1242 C C . GLU A 1 161 ? -53.625 -11.816 45.127 1.00 60.09 161 GLU A C 1
ATOM 1244 O O . GLU A 1 161 ? -52.586 -11.160 45.224 1.00 60.09 161 GLU A O 1
ATOM 1249 N N . LYS A 1 162 ? -54.812 -11.231 44.937 1.00 58.25 162 LYS A N 1
ATOM 1250 C CA . LYS A 1 162 ? -55.002 -9.781 44.941 1.00 58.25 162 LYS A CA 1
ATOM 1251 C C . LYS A 1 162 ? -54.525 -9.267 46.303 1.00 58.25 162 LYS A C 1
ATOM 1253 O O . LYS A 1 162 ? -55.119 -9.666 47.302 1.00 58.25 162 LYS A O 1
ATOM 1258 N N . PRO A 1 163 ? -53.502 -8.396 46.390 1.00 58.34 163 PRO A N 1
ATOM 1259 C CA . PRO A 1 163 ? -53.077 -7.856 47.673 1.00 58.34 163 PRO A CA 1
ATOM 1260 C C . PRO A 1 163 ? -54.251 -7.067 48.269 1.00 58.34 163 PRO A C 1
ATOM 1262 O O . PRO A 1 163 ? -54.606 -5.992 47.792 1.00 58.34 163 PRO A O 1
ATOM 1265 N N . VAL A 1 164 ? -54.912 -7.651 49.274 1.00 56.59 164 VAL A N 1
ATOM 1266 C CA . VAL A 1 164 ? -56.158 -7.132 49.876 1.00 56.59 164 VAL A CA 1
ATOM 1267 C C . VAL A 1 164 ? -55.901 -5.890 50.734 1.00 56.59 164 VAL A C 1
ATOM 1269 O O . VAL A 1 164 ? -56.830 -5.187 51.119 1.00 56.59 164 VAL A O 1
ATOM 1272 N N . ASN A 1 165 ? -54.637 -5.553 50.976 1.00 59.53 165 ASN A N 1
ATOM 1273 C CA . ASN A 1 165 ? -54.278 -4.343 51.689 1.00 59.53 165 ASN A CA 1
ATOM 1274 C C . ASN A 1 165 ? -53.814 -3.286 50.687 1.00 59.53 165 ASN A C 1
ATOM 1276 O O . ASN A 1 165 ? -52.944 -3.597 49.868 1.00 59.53 165 ASN A O 1
ATOM 1280 N N . PRO A 1 166 ? -54.330 -2.040 50.754 1.00 54.19 166 PRO A N 1
ATOM 1281 C CA . PRO A 1 166 ? -53.661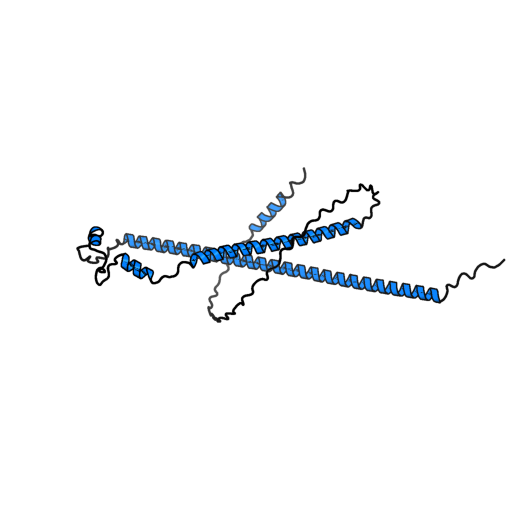 -0.928 50.108 1.00 54.19 166 PRO A CA 1
ATOM 1282 C C . PRO A 1 166 ? -52.248 -0.938 50.669 1.00 54.19 166 PRO A C 1
ATOM 1284 O O . PRO A 1 166 ? -52.042 -0.694 51.859 1.00 54.19 166 PRO A O 1
ATOM 1287 N N . ILE A 1 167 ? -51.293 -1.334 49.830 1.00 54.69 167 ILE A N 1
ATOM 1288 C CA . ILE A 1 167 ? -49.878 -1.276 50.144 1.00 54.69 167 ILE A CA 1
ATOM 1289 C C . ILE A 1 167 ? -49.652 0.200 50.421 1.00 54.69 167 ILE A C 1
ATOM 1291 O O . ILE A 1 167 ? -49.546 1.004 49.505 1.00 54.69 167 ILE A O 1
ATOM 1295 N N . THR A 1 168 ? -49.676 0.605 51.688 1.00 52.31 168 THR A N 1
ATOM 1296 C CA . THR A 1 168 ? -49.042 1.844 52.093 1.00 52.31 168 THR A CA 1
ATOM 1297 C C . THR A 1 168 ? -47.619 1.659 51.612 1.00 52.31 168 THR A C 1
ATOM 1299 O O . THR A 1 168 ? -46.951 0.744 52.097 1.00 52.31 168 THR A O 1
ATOM 1302 N N . TRP A 1 169 ? -47.214 2.430 50.601 1.00 52.69 169 TRP A N 1
ATOM 1303 C CA . TRP A 1 169 ? -45.894 2.407 49.980 1.00 52.69 169 TRP A CA 1
ATOM 1304 C C . TRP A 1 169 ? -44.866 2.891 51.005 1.00 52.69 169 TRP A C 1
ATOM 1306 O O . TRP A 1 169 ? -44.231 3.930 50.849 1.00 52.69 169 TRP A O 1
ATOM 1316 N N . LYS A 1 170 ? -44.721 2.153 52.107 1.00 48.47 170 LYS A N 1
ATOM 1317 C CA . LYS A 1 170 ? -43.527 2.167 52.924 1.00 48.47 170 LYS A CA 1
ATOM 1318 C C . LYS A 1 170 ? -42.478 1.601 51.992 1.00 48.47 170 LYS A C 1
ATOM 1320 O O . LYS A 1 170 ? -42.342 0.386 51.875 1.00 48.47 170 LYS A O 1
ATOM 1325 N N . MET A 1 171 ? -41.858 2.512 51.240 1.00 56.69 171 MET A N 1
ATOM 1326 C CA . MET A 1 171 ? -40.620 2.286 50.514 1.00 56.69 171 MET A CA 1
ATOM 1327 C C . MET A 1 171 ? -39.805 1.333 51.378 1.00 56.69 171 MET A C 1
ATOM 1329 O O . MET A 1 171 ? -39.602 1.672 52.548 1.00 56.69 171 MET A O 1
ATOM 1333 N N . PRO A 1 172 ? -39.457 0.128 50.894 1.00 57.78 172 PRO A N 1
ATOM 1334 C CA . PRO A 1 172 ? -38.635 -0.773 51.675 1.00 57.78 172 PRO A CA 1
ATOM 1335 C C . PRO A 1 172 ? -37.413 0.039 52.070 1.00 57.78 172 PRO A C 1
ATOM 1337 O O . PRO A 1 172 ? -36.668 0.507 51.209 1.00 57.78 172 PRO A O 1
ATOM 1340 N N . CYS A 1 173 ? -37.305 0.333 53.364 1.00 53.22 173 CYS A N 1
ATOM 1341 C CA . CYS A 1 173 ? -36.231 1.132 53.907 1.00 53.22 173 CYS A CA 1
ATOM 1342 C C . CYS A 1 173 ? -34.982 0.289 53.680 1.00 53.22 173 CYS A C 1
ATOM 1344 O O . CYS A 1 173 ? -34.699 -0.611 54.470 1.00 53.22 173 CYS A O 1
ATOM 1346 N N . TYR A 1 174 ? -34.311 0.494 52.545 1.00 57.81 174 TYR A N 1
ATOM 1347 C CA . TYR A 1 174 ? -33.078 -0.198 52.223 1.00 57.81 174 TYR A CA 1
ATOM 1348 C C . TYR A 1 174 ? -32.155 0.032 53.412 1.00 57.81 174 TYR A C 1
ATOM 1350 O O . TYR A 1 174 ? -31.852 1.174 53.762 1.00 57.81 174 TYR A O 1
ATOM 1358 N N . THR A 1 175 ? -31.765 -1.048 54.089 1.00 71.50 175 THR A N 1
ATOM 1359 C CA . THR A 1 175 ? -30.774 -0.952 55.157 1.00 71.50 175 THR A CA 1
ATOM 1360 C C . THR A 1 175 ? -29.550 -0.251 54.561 1.00 71.50 175 THR A C 1
ATOM 1362 O O . THR A 1 175 ? -29.115 -0.684 53.488 1.00 71.50 175 THR A O 1
ATOM 1365 N N . PRO A 1 176 ? -28.987 0.791 55.202 1.00 77.62 176 PRO A N 1
ATOM 1366 C CA . PRO A 1 176 ? -27.897 1.596 54.638 1.00 77.62 176 PRO A CA 1
ATOM 1367 C C . PRO A 1 176 ? -26.739 0.764 54.059 1.00 77.62 176 PRO A C 1
ATOM 1369 O O . PRO A 1 176 ? -26.121 1.159 53.079 1.00 77.62 176 PRO A O 1
ATOM 1372 N N . SER A 1 177 ? -26.510 -0.436 54.607 1.00 87.50 177 SER A N 1
ATOM 1373 C CA . SER A 1 177 ? -25.526 -1.415 54.130 1.00 87.50 177 SER A CA 1
ATOM 1374 C C . SER A 1 177 ? -25.709 -1.855 52.671 1.00 87.50 177 SER A C 1
ATOM 1376 O O . SER A 1 177 ? -24.718 -1.990 51.961 1.00 87.50 177 SER A O 1
ATOM 1378 N N . ILE A 1 178 ? -26.942 -2.082 52.205 1.00 89.00 178 ILE A N 1
ATOM 1379 C CA . ILE A 1 178 ? -27.186 -2.563 50.834 1.00 89.00 178 ILE A CA 1
ATOM 1380 C C . ILE A 1 178 ? -26.997 -1.415 49.834 1.00 89.00 178 ILE A C 1
ATOM 1382 O O . ILE A 1 178 ? -26.438 -1.615 48.761 1.00 89.00 178 ILE A O 1
ATOM 1386 N N . ALA A 1 179 ? -27.402 -0.195 50.202 1.00 88.25 179 ALA A N 1
ATOM 1387 C CA . ALA A 1 179 ? -27.168 0.985 49.373 1.00 88.25 179 ALA A CA 1
ATOM 1388 C C . ALA A 1 179 ? -25.663 1.247 49.183 1.00 88.25 179 ALA A C 1
ATOM 1390 O O . ALA A 1 179 ? -25.219 1.459 48.057 1.00 88.25 179 ALA A O 1
ATOM 1391 N N . SER A 1 180 ? -24.871 1.145 50.257 1.00 92.75 180 SER A N 1
ATOM 1392 C CA . SER A 1 180 ? -23.410 1.261 50.179 1.00 92.75 180 SER A CA 1
ATOM 1393 C C . SER A 1 180 ? -22.773 0.166 49.320 1.00 92.75 180 SER A C 1
ATOM 1395 O O . SER A 1 180 ? -21.852 0.455 48.559 1.00 92.75 180 SER A O 1
ATOM 1397 N N . GLN A 1 181 ? -23.262 -1.078 49.403 1.00 93.88 181 GLN A N 1
ATOM 1398 C CA . GLN A 1 181 ? -22.764 -2.176 48.572 1.00 93.88 181 GLN A CA 1
ATOM 1399 C C . GLN A 1 181 ? -23.017 -1.912 47.082 1.00 93.88 181 GLN A C 1
ATOM 1401 O O . GLN A 1 181 ? -22.080 -1.960 46.289 1.00 93.88 181 GLN A O 1
ATOM 1406 N N . LEU A 1 182 ? -24.249 -1.554 46.712 1.00 94.25 182 LEU A N 1
ATOM 1407 C CA . LEU A 1 182 ? -24.598 -1.235 45.325 1.00 94.25 182 LEU A CA 1
ATOM 1408 C C . LEU A 1 182 ? -23.796 -0.043 44.793 1.00 94.25 182 LEU A C 1
ATOM 1410 O O . LEU A 1 182 ? -23.362 -0.049 43.645 1.00 94.25 182 LEU A O 1
ATOM 1414 N N . GLN A 1 183 ? -23.561 0.972 45.628 1.00 95.06 183 GLN A N 1
ATOM 1415 C CA . GLN A 1 183 ? -22.731 2.113 45.250 1.00 95.06 183 GLN A CA 1
ATOM 1416 C C . GLN A 1 183 ? -21.271 1.700 45.007 1.00 95.06 183 GLN A C 1
ATOM 1418 O O . GLN A 1 183 ? -20.660 2.164 44.047 1.00 95.06 183 GLN A O 1
ATOM 1423 N N . SER A 1 184 ? -20.722 0.809 45.839 1.00 96.19 184 SER A N 1
ATOM 1424 C CA . SER A 1 184 ? -19.372 0.268 45.648 1.00 96.19 184 SER A CA 1
ATOM 1425 C C . SER A 1 184 ? -19.263 -0.556 44.364 1.00 96.19 184 SER A C 1
ATOM 1427 O O . SER A 1 184 ? -18.295 -0.402 43.623 1.00 96.19 184 SER A O 1
ATOM 1429 N N . GLU A 1 185 ? -20.248 -1.410 44.078 1.00 96.88 185 GLU A N 1
ATOM 1430 C CA . GLU A 1 185 ? -20.296 -2.206 42.845 1.00 96.88 185 GLU A CA 1
ATOM 1431 C C . GLU A 1 185 ? -20.418 -1.307 41.602 1.00 96.88 185 GLU A C 1
ATOM 1433 O O . GLU A 1 185 ? -19.749 -1.530 40.591 1.00 96.88 185 GLU A O 1
ATOM 1438 N N . LEU A 1 186 ? -21.206 -0.232 41.684 1.00 97.56 186 LEU A N 1
ATOM 1439 C CA . LEU A 1 186 ? -21.348 0.740 40.602 1.00 97.56 186 LEU A CA 1
ATOM 1440 C C . LEU A 1 186 ? -20.053 1.521 40.344 1.00 97.56 186 LEU A C 1
ATOM 1442 O O . LEU A 1 186 ? -19.670 1.718 39.192 1.00 97.56 186 LEU A O 1
ATOM 1446 N N . GLU A 1 187 ? -19.347 1.957 41.388 1.00 97.44 187 GLU A N 1
ATOM 1447 C CA . GLU A 1 187 ? -18.061 2.635 41.197 1.00 97.44 187 GLU A CA 1
ATOM 1448 C C . GLU A 1 187 ? -16.982 1.675 40.673 1.00 97.44 187 GLU A C 1
ATOM 1450 O O . GLU A 1 187 ? -16.202 2.070 39.809 1.00 97.44 187 GLU A O 1
ATOM 1455 N N . MET A 1 188 ? -16.977 0.409 41.101 1.00 97.94 188 MET A N 1
ATOM 1456 C CA . MET A 1 188 ? -16.068 -0.618 40.575 1.00 97.94 188 MET A CA 1
ATOM 1457 C C . MET A 1 188 ? -16.313 -0.898 39.084 1.00 97.94 188 MET A C 1
ATOM 1459 O O . MET A 1 188 ? -15.392 -0.840 38.275 1.00 97.94 188 MET A O 1
ATOM 1463 N N . THR A 1 189 ? -17.564 -1.121 38.679 1.00 97.75 189 THR A N 1
ATOM 1464 C CA . THR A 1 189 ? -17.893 -1.342 37.256 1.00 97.75 189 THR A CA 1
ATOM 1465 C C . THR A 1 189 ? -17.553 -0.125 36.393 1.00 97.75 189 THR A C 1
ATOM 1467 O O . THR A 1 189 ? -17.086 -0.252 35.260 1.00 97.75 189 THR A O 1
ATOM 1470 N N . LYS A 1 190 ? -17.718 1.085 36.932 1.00 98.25 190 LYS A N 1
ATOM 1471 C CA . LYS A 1 190 ? -17.333 2.332 36.266 1.00 98.25 190 LYS A CA 1
ATOM 1472 C C . LYS A 1 190 ? -15.818 2.485 36.120 1.00 98.25 190 LYS A C 1
ATOM 1474 O O . LYS A 1 190 ? -15.369 2.999 35.093 1.00 98.25 190 LYS A O 1
ATOM 1479 N N . THR A 1 191 ? -15.015 2.078 37.104 1.00 97.94 191 THR A N 1
ATOM 1480 C CA . THR A 1 191 ? -13.548 2.111 36.970 1.00 97.94 191 THR A CA 1
ATOM 1481 C C . THR A 1 191 ? -13.058 1.067 35.970 1.00 97.94 191 THR A C 1
ATOM 1483 O O . THR A 1 191 ? -12.222 1.405 35.132 1.00 97.94 191 THR A O 1
ATOM 1486 N N . GLU A 1 192 ? -13.633 -0.137 35.961 1.00 98.12 192 GLU A N 1
ATOM 1487 C CA . GLU A 1 192 ? -13.347 -1.177 34.961 1.00 98.12 192 GLU A CA 1
ATOM 1488 C C . GLU A 1 192 ? -13.690 -0.718 33.536 1.00 98.12 192 GLU A C 1
ATOM 1490 O O . GLU A 1 192 ? -12.879 -0.843 32.614 1.00 98.12 192 GLU A O 1
ATOM 1495 N N . LEU A 1 193 ? -14.859 -0.098 33.347 1.00 98.12 193 LEU A N 1
ATOM 1496 C CA . LEU A 1 193 ? -15.267 0.440 32.048 1.00 98.12 193 LEU A CA 1
ATOM 1497 C C . LEU A 1 193 ? -14.328 1.560 31.575 1.00 98.12 193 LEU A C 1
ATOM 1499 O O . LEU A 1 193 ? -13.987 1.644 30.396 1.00 98.12 193 LEU A O 1
ATOM 1503 N N . ASN A 1 194 ? -13.857 2.410 32.488 1.00 97.88 194 ASN A N 1
ATOM 1504 C CA . ASN A 1 194 ? -12.864 3.426 32.147 1.00 97.88 194 ASN A CA 1
ATOM 1505 C C . ASN A 1 194 ? -11.491 2.817 31.817 1.00 97.88 194 ASN A C 1
ATOM 1507 O O . ASN A 1 194 ? -10.834 3.305 30.898 1.00 97.88 194 ASN A O 1
ATOM 1511 N N . SER A 1 195 ? -11.070 1.751 32.509 1.00 98.25 195 SER A N 1
ATOM 1512 C CA . SER A 1 195 ? -9.824 1.033 32.196 1.00 98.25 195 SER A CA 1
ATOM 1513 C C . SER A 1 195 ? -9.871 0.434 30.795 1.00 98.25 195 SER A C 1
ATOM 1515 O O . SER A 1 195 ? -9.032 0.755 29.956 1.00 98.25 195 SER A O 1
ATOM 1517 N N . THR A 1 196 ? -10.918 -0.339 30.499 1.00 98.25 196 THR A N 1
ATOM 1518 C CA . THR A 1 196 ? -11.107 -0.972 29.184 1.00 98.25 196 THR A CA 1
ATOM 1519 C C . THR A 1 196 ? -11.198 0.060 28.059 1.00 98.25 196 THR A C 1
ATOM 1521 O O . THR A 1 196 ? -10.603 -0.117 26.996 1.00 98.25 196 THR A O 1
ATOM 1524 N N . LYS A 1 197 ? -11.869 1.194 28.294 1.00 98.38 197 LYS A N 1
ATOM 1525 C CA . LYS A 1 197 ? -11.902 2.312 27.343 1.00 98.38 197 LYS A CA 1
ATOM 1526 C C . LYS A 1 197 ? -10.506 2.875 27.058 1.00 98.38 197 LYS A C 1
ATOM 1528 O O . LYS A 1 197 ? -10.191 3.141 25.898 1.00 98.38 197 LYS A O 1
ATOM 1533 N N . ASN A 1 198 ? -9.683 3.063 28.088 1.00 98.38 198 ASN A N 1
ATOM 1534 C CA . ASN A 1 198 ? -8.322 3.576 27.930 1.00 98.38 198 ASN A CA 1
ATOM 1535 C C . ASN A 1 198 ? -7.425 2.577 27.188 1.00 98.38 198 ASN A C 1
ATOM 1537 O O . ASN A 1 198 ? -6.678 2.980 26.299 1.00 98.38 198 ASN A O 1
ATOM 1541 N N . GLU A 1 199 ? -7.539 1.284 27.494 1.00 98.38 199 GLU A N 1
ATOM 1542 C CA . GLU A 1 199 ? -6.811 0.215 26.801 1.00 98.38 199 GLU A CA 1
ATOM 1543 C C . GLU A 1 199 ? -7.168 0.166 25.311 1.00 98.38 199 GLU A C 1
ATOM 1545 O O . GLU A 1 199 ? -6.279 0.155 24.458 1.00 98.38 199 GLU A O 1
ATOM 1550 N N . LEU A 1 200 ? -8.460 0.228 24.973 1.00 98.12 200 LEU A N 1
ATOM 1551 C CA . LEU A 1 200 ? -8.915 0.283 23.581 1.00 98.12 200 LEU A CA 1
ATOM 1552 C C . LEU A 1 200 ? -8.424 1.543 22.863 1.00 98.12 200 LEU A C 1
ATOM 1554 O O . LEU A 1 200 ? -8.031 1.486 21.697 1.00 98.12 200 LEU A O 1
ATOM 1558 N N . GLN A 1 201 ? -8.417 2.688 23.549 1.00 98.19 201 GLN A N 1
ATOM 1559 C CA . GLN A 1 201 ? -7.881 3.924 22.989 1.00 98.19 201 GLN A CA 1
ATOM 1560 C C . GLN A 1 201 ? -6.376 3.807 22.717 1.00 98.19 201 GLN A C 1
ATOM 1562 O O . GLN A 1 201 ? -5.918 4.221 21.652 1.00 98.19 201 GLN A O 1
ATOM 1567 N N . GLN A 1 202 ? -5.619 3.196 23.629 1.00 98.19 202 GLN A N 1
ATOM 1568 C CA . GLN A 1 202 ? -4.190 2.960 23.452 1.00 98.19 202 GLN A CA 1
ATOM 1569 C C . GLN A 1 202 ? -3.919 2.004 22.283 1.00 98.19 202 GLN A C 1
ATOM 1571 O O . GLN A 1 202 ? -3.084 2.302 21.426 1.00 98.19 202 GLN A O 1
ATOM 1576 N N . GLN A 1 203 ? -4.667 0.902 22.188 1.00 98.00 203 GLN A N 1
ATOM 1577 C CA . GLN A 1 203 ? -4.580 -0.027 21.058 1.00 98.00 203 GLN A CA 1
ATOM 1578 C C . GLN A 1 203 ? -4.870 0.672 19.731 1.00 98.00 203 GLN A C 1
ATOM 1580 O O . GLN A 1 203 ? -4.115 0.508 18.773 1.00 98.00 203 GLN A O 1
ATOM 1585 N N . ARG A 1 204 ? -5.911 1.509 19.679 1.00 97.81 204 ARG A N 1
ATOM 1586 C CA . 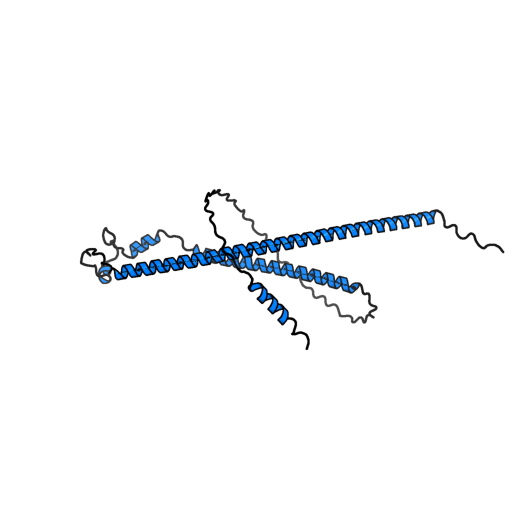ARG A 1 204 ? -6.231 2.299 18.488 1.00 97.81 204 ARG A CA 1
ATOM 1587 C C . ARG A 1 204 ? -5.068 3.202 18.082 1.00 97.81 204 ARG A C 1
ATOM 1589 O O . ARG A 1 204 ? -4.667 3.167 16.925 1.00 97.81 204 ARG A O 1
ATOM 1596 N N . THR A 1 205 ? -4.497 3.961 19.019 1.00 98.00 205 THR A N 1
ATOM 1597 C CA . THR A 1 205 ? -3.348 4.830 18.710 1.00 98.00 205 THR A CA 1
ATOM 1598 C C . THR A 1 205 ? -2.125 4.036 18.252 1.00 98.00 205 THR A C 1
ATOM 1600 O O . THR A 1 205 ? -1.423 4.465 17.342 1.00 98.00 205 THR A O 1
ATOM 1603 N N . SER A 1 206 ? -1.899 2.848 18.822 1.00 98.19 206 SER A N 1
ATOM 1604 C CA . SER A 1 206 ? -0.809 1.963 18.409 1.00 98.19 206 SER A CA 1
ATOM 1605 C C . SER A 1 206 ? -1.004 1.445 16.983 1.00 98.19 206 SER A C 1
ATOM 1607 O O . SER A 1 206 ? -0.042 1.400 16.221 1.00 98.19 206 SER A O 1
ATOM 1609 N N . MET A 1 207 ? -2.227 1.059 16.609 1.00 97.94 207 MET A N 1
ATOM 1610 C CA . MET A 1 207 ? -2.528 0.620 15.243 1.00 97.94 207 MET A CA 1
ATOM 1611 C C . MET A 1 207 ? -2.414 1.771 14.238 1.00 97.94 207 MET A C 1
ATOM 1613 O O . MET A 1 207 ? -1.869 1.576 13.156 1.00 97.94 207 MET A O 1
ATOM 1617 N N . GLU A 1 208 ? -2.878 2.971 14.596 1.00 98.00 208 GLU A N 1
ATOM 1618 C CA . GLU A 1 208 ? -2.745 4.165 13.749 1.00 98.00 208 GLU A CA 1
ATOM 1619 C C . GLU A 1 208 ? -1.268 4.516 13.496 1.00 98.00 208 GLU A C 1
ATOM 1621 O O . GLU A 1 208 ? -0.893 4.857 12.374 1.00 98.00 208 GLU A O 1
ATOM 1626 N N . GLU A 1 209 ? -0.405 4.375 14.504 1.00 98.12 209 GLU A N 1
ATOM 1627 C CA . GLU A 1 209 ? 1.036 4.596 14.350 1.00 98.12 209 GLU A CA 1
ATOM 1628 C C . GLU A 1 209 ? 1.696 3.522 13.472 1.00 98.12 209 GLU A C 1
ATOM 1630 O O . GLU A 1 209 ? 2.461 3.846 12.563 1.00 98.12 209 GLU A O 1
ATOM 1635 N N . GLN A 1 210 ? 1.354 2.244 13.671 1.00 97.44 210 GLN A N 1
ATOM 1636 C CA . GLN A 1 210 ? 1.828 1.157 12.804 1.00 97.44 210 GLN A CA 1
ATOM 1637 C C . GLN A 1 210 ? 1.403 1.363 11.347 1.00 97.44 210 GLN A C 1
ATOM 1639 O O . GLN A 1 210 ? 2.203 1.159 10.433 1.00 97.44 210 GLN A O 1
ATOM 1644 N N . GLN A 1 211 ? 0.169 1.818 11.120 1.00 97.88 211 GLN A N 1
ATOM 1645 C CA . GLN A 1 211 ? -0.321 2.136 9.784 1.00 97.88 211 GLN A CA 1
ATOM 1646 C C . GLN A 1 211 ? 0.503 3.259 9.139 1.00 97.88 211 GLN A C 1
ATOM 1648 O O . GLN A 1 211 ? 0.944 3.113 8.000 1.00 97.88 211 GLN A O 1
ATOM 1653 N N . ARG A 1 212 ? 0.786 4.345 9.869 1.00 98.06 212 ARG A N 1
ATOM 1654 C CA . ARG A 1 212 ? 1.638 5.437 9.364 1.00 98.06 212 ARG A CA 1
ATOM 1655 C C . ARG A 1 212 ? 3.041 4.961 9.006 1.00 98.06 212 ARG A C 1
ATOM 1657 O O . ARG A 1 212 ? 3.593 5.392 7.995 1.00 98.06 212 ARG A O 1
ATOM 1664 N N . GLN A 1 213 ? 3.622 4.074 9.811 1.00 98.00 213 GLN A N 1
ATOM 1665 C CA . GLN A 1 213 ? 4.942 3.507 9.530 1.00 98.00 213 GLN A CA 1
ATOM 1666 C C . GLN A 1 213 ? 4.937 2.660 8.253 1.00 98.00 213 GLN A C 1
ATOM 1668 O O . GLN A 1 213 ? 5.846 2.798 7.433 1.00 98.00 213 GLN A O 1
ATOM 1673 N N . LEU A 1 214 ? 3.902 1.841 8.044 1.00 97.94 214 LEU A N 1
ATOM 1674 C CA . LEU A 1 214 ? 3.737 1.066 6.810 1.00 97.94 214 LEU A CA 1
ATOM 1675 C C . LEU A 1 214 ? 3.563 1.970 5.585 1.00 97.94 214 LEU A C 1
ATOM 1677 O O . LEU A 1 214 ? 4.233 1.761 4.576 1.00 97.94 214 LEU A O 1
ATOM 1681 N N . GLU A 1 215 ? 2.743 3.018 5.680 1.00 98.06 215 GLU A N 1
ATOM 1682 C CA . GLU A 1 215 ? 2.558 3.989 4.593 1.00 98.06 215 GLU A CA 1
ATOM 1683 C C . GLU A 1 215 ? 3.870 4.711 4.237 1.00 98.06 215 GLU A C 1
ATOM 1685 O O . GLU A 1 215 ? 4.176 4.926 3.063 1.00 98.06 215 GLU A O 1
ATOM 1690 N N . GLN A 1 216 ? 4.692 5.055 5.233 1.00 98.12 216 GLN A N 1
ATOM 1691 C CA . GLN A 1 216 ? 6.014 5.638 4.992 1.00 98.12 216 GLN A CA 1
ATOM 1692 C C . GLN A 1 216 ? 6.978 4.652 4.324 1.00 98.12 216 GLN A C 1
ATOM 1694 O O . GLN A 1 216 ? 7.744 5.050 3.445 1.00 98.12 216 GLN A O 1
ATOM 1699 N N . GLN A 1 217 ? 6.967 3.380 4.731 1.00 97.50 217 GLN A N 1
ATOM 1700 C CA . GLN A 1 217 ? 7.777 2.344 4.088 1.00 97.50 217 GLN A CA 1
ATOM 1701 C C . GLN A 1 217 ? 7.355 2.133 2.633 1.00 97.50 217 GLN A C 1
ATOM 1703 O O . GLN A 1 217 ? 8.218 2.060 1.759 1.00 97.50 217 GLN A O 1
ATOM 1708 N N . GLN A 1 218 ? 6.050 2.114 2.364 1.00 97.94 218 GLN A N 1
ATOM 1709 C CA . GLN A 1 218 ? 5.517 1.995 1.013 1.00 97.94 218 GLN A CA 1
ATOM 1710 C C . GLN A 1 218 ? 5.971 3.159 0.124 1.00 97.94 218 GLN A C 1
ATOM 1712 O O . GLN A 1 218 ? 6.514 2.918 -0.950 1.00 97.94 218 GLN A O 1
ATOM 1717 N N . ARG A 1 219 ? 5.860 4.409 0.596 1.00 98.25 219 ARG A N 1
ATOM 1718 C CA . ARG A 1 219 ? 6.339 5.584 -0.159 1.00 98.25 219 ARG A CA 1
ATOM 1719 C C . ARG A 1 219 ? 7.825 5.496 -0.499 1.00 98.25 219 ARG A C 1
ATOM 1721 O O . ARG A 1 219 ? 8.213 5.787 -1.623 1.00 98.25 219 ARG A O 1
ATOM 1728 N N . LYS A 1 220 ? 8.660 5.054 0.448 1.00 98.31 220 LYS A N 1
ATOM 1729 C CA . LYS A 1 220 ? 10.100 4.869 0.203 1.00 98.31 220 LYS A CA 1
ATOM 1730 C C . LYS A 1 220 ? 10.373 3.814 -0.871 1.00 98.31 220 LYS A C 1
ATOM 1732 O O . LYS A 1 220 ? 11.266 4.006 -1.690 1.00 98.31 220 LYS A O 1
ATOM 1737 N N . LEU A 1 221 ? 9.622 2.712 -0.874 1.00 97.94 221 LEU A N 1
ATOM 1738 C CA . LEU A 1 221 ? 9.747 1.670 -1.897 1.00 97.94 221 LEU A CA 1
ATOM 1739 C C . LEU A 1 221 ? 9.278 2.159 -3.273 1.00 97.94 221 LEU A C 1
ATOM 1741 O O . LEU A 1 221 ? 9.933 1.881 -4.276 1.00 97.94 221 LEU A O 1
ATOM 1745 N N . GLU A 1 222 ? 8.187 2.922 -3.327 1.00 98.25 222 GLU A N 1
ATOM 1746 C CA . GLU A 1 222 ? 7.696 3.544 -4.562 1.00 98.25 222 GLU A CA 1
ATOM 1747 C C . GLU A 1 222 ? 8.723 4.533 -5.138 1.00 98.25 222 GLU A C 1
ATOM 1749 O O . GLU A 1 222 ? 9.027 4.489 -6.329 1.00 98.25 222 GLU A O 1
ATOM 1754 N N . GLU A 1 223 ? 9.332 5.371 -4.295 1.00 98.44 223 GLU A N 1
ATOM 1755 C CA . GLU A 1 223 ? 10.399 6.294 -4.702 1.00 98.44 223 GLU A CA 1
ATOM 1756 C C . GLU A 1 223 ? 11.640 5.560 -5.231 1.00 98.44 223 GLU A C 1
ATOM 1758 O O . GLU A 1 223 ? 12.195 5.950 -6.261 1.00 98.44 223 GLU A O 1
ATOM 1763 N N . GLN A 1 224 ? 12.064 4.479 -4.569 1.00 97.88 224 GLN A N 1
ATOM 1764 C CA . GLN A 1 224 ? 13.176 3.647 -5.043 1.00 97.88 224 GLN A CA 1
ATOM 1765 C C . GLN A 1 224 ? 12.865 2.985 -6.386 1.00 97.88 224 GLN A C 1
ATOM 1767 O O . GLN A 1 224 ? 13.717 2.967 -7.272 1.00 97.88 224 GLN A O 1
ATOM 1772 N N . THR A 1 225 ? 11.645 2.476 -6.554 1.00 97.75 225 THR A N 1
ATOM 1773 C CA . THR A 1 225 ? 11.201 1.851 -7.807 1.00 97.75 225 THR A CA 1
ATOM 1774 C C . THR A 1 225 ? 11.228 2.863 -8.944 1.00 97.75 225 THR A C 1
ATOM 1776 O O . THR A 1 225 ? 11.853 2.612 -9.971 1.00 97.75 225 THR A O 1
ATOM 1779 N N . LYS A 1 226 ? 10.673 4.059 -8.721 1.00 98.44 226 LYS A N 1
ATOM 1780 C CA . LYS A 1 226 ? 10.703 5.148 -9.700 1.00 98.44 226 LYS A CA 1
ATOM 1781 C C . LYS A 1 226 ? 12.131 5.551 -10.079 1.00 98.44 226 LYS A C 1
ATOM 1783 O O . LYS A 1 226 ? 12.418 5.767 -11.251 1.00 98.44 226 LYS A O 1
ATOM 1788 N N . MET A 1 227 ? 13.043 5.613 -9.107 1.00 98.38 227 MET A N 1
ATOM 1789 C CA . MET A 1 227 ? 14.454 5.907 -9.374 1.00 98.38 227 MET A CA 1
ATOM 1790 C C . MET A 1 227 ? 15.104 4.840 -10.266 1.00 98.38 227 MET A C 1
ATOM 1792 O O . MET A 1 227 ? 15.851 5.187 -11.180 1.00 98.38 227 MET A O 1
ATOM 1796 N N . MET A 1 228 ? 14.828 3.556 -10.020 1.00 98.25 228 MET A N 1
ATOM 1797 C CA . MET A 1 228 ? 15.338 2.465 -10.858 1.00 98.25 228 MET A CA 1
ATOM 1798 C C . MET A 1 228 ? 14.738 2.498 -12.267 1.00 98.25 228 MET A C 1
ATOM 1800 O O . MET A 1 228 ? 15.470 2.323 -13.237 1.00 98.25 228 MET A O 1
ATOM 1804 N N . GLU A 1 229 ? 13.441 2.781 -12.398 1.00 98.06 229 GLU A N 1
ATOM 1805 C CA . GLU A 1 229 ? 12.782 2.950 -13.700 1.00 98.06 229 GLU A CA 1
ATOM 1806 C C . GLU A 1 229 ? 13.380 4.116 -14.498 1.00 98.06 229 GLU A C 1
ATOM 1808 O O . GLU A 1 229 ? 13.640 3.986 -15.695 1.00 98.06 229 GLU A O 1
ATOM 1813 N N . ASP A 1 230 ? 13.650 5.250 -13.847 1.00 98.19 230 ASP A N 1
ATOM 1814 C CA . ASP A 1 230 ? 14.276 6.406 -14.493 1.00 98.19 230 ASP A CA 1
ATOM 1815 C C . ASP A 1 230 ? 15.721 6.095 -14.930 1.00 98.19 230 ASP A C 1
ATOM 1817 O O . ASP A 1 230 ? 16.130 6.464 -16.036 1.00 98.19 230 ASP A O 1
ATOM 1821 N N . GLN A 1 231 ? 16.488 5.364 -14.110 1.00 98.19 231 GLN A N 1
ATOM 1822 C CA . GLN A 1 231 ? 17.817 4.869 -14.494 1.00 98.19 231 GLN A CA 1
ATOM 1823 C C . GLN A 1 231 ? 17.742 3.914 -15.691 1.00 98.19 231 GLN A C 1
ATOM 1825 O O . GLN A 1 231 ? 18.539 4.038 -16.623 1.00 98.19 231 GLN A O 1
ATOM 1830 N N . GLN A 1 232 ? 16.769 3.001 -15.704 1.00 98.31 232 GLN A N 1
ATOM 1831 C CA . GLN A 1 232 ? 16.555 2.083 -16.817 1.00 98.31 232 GLN A CA 1
ATOM 1832 C C . GLN A 1 232 ? 16.229 2.841 -18.111 1.00 98.31 232 GLN A C 1
ATOM 1834 O O . GLN A 1 232 ? 16.869 2.598 -19.132 1.00 98.31 232 GLN A O 1
ATOM 1839 N N . ARG A 1 233 ? 15.314 3.818 -18.069 1.00 98.38 233 ARG A N 1
ATOM 1840 C CA . ARG A 1 233 ? 14.983 4.658 -19.235 1.00 98.38 233 ARG A CA 1
ATOM 1841 C C . ARG A 1 233 ? 16.193 5.421 -19.768 1.00 98.38 233 ARG A C 1
ATOM 1843 O O . ARG A 1 233 ? 16.346 5.561 -20.980 1.00 98.38 233 ARG A O 1
ATOM 1850 N N . MET A 1 234 ? 17.056 5.918 -18.881 1.00 98.56 234 MET A N 1
ATOM 1851 C CA . MET A 1 234 ? 18.289 6.602 -19.277 1.00 98.56 234 MET A CA 1
ATOM 1852 C C . MET A 1 234 ? 19.247 5.656 -20.012 1.00 98.56 234 MET A C 1
ATOM 1854 O O . MET A 1 234 ? 19.778 6.019 -21.064 1.00 98.56 234 MET A O 1
ATOM 1858 N N . LEU A 1 235 ? 19.444 4.444 -19.486 1.00 98.44 235 LEU A N 1
ATOM 1859 C CA . LEU A 1 235 ? 20.283 3.428 -20.121 1.00 98.44 235 LEU A CA 1
ATOM 1860 C C . LEU A 1 235 ? 19.714 2.993 -21.477 1.00 98.44 235 LEU A C 1
ATOM 1862 O O . LEU A 1 235 ? 20.451 2.937 -22.459 1.00 98.44 235 LEU A O 1
ATOM 1866 N N . GLU A 1 236 ? 18.404 2.764 -21.567 1.00 98.31 236 GLU A N 1
ATOM 1867 C CA . GLU A 1 236 ? 17.726 2.434 -22.826 1.00 98.31 236 GLU A CA 1
ATOM 1868 C C . GLU A 1 236 ? 17.903 3.540 -23.878 1.00 98.31 236 GLU A C 1
ATOM 1870 O O . GLU A 1 236 ? 18.215 3.258 -25.039 1.00 98.31 236 GLU A O 1
ATOM 1875 N N . ALA A 1 237 ? 17.781 4.809 -23.477 1.00 98.38 237 ALA A N 1
ATOM 1876 C CA . ALA A 1 237 ? 18.020 5.945 -24.362 1.00 98.38 237 ALA A CA 1
ATOM 1877 C C . ALA A 1 237 ? 19.479 6.008 -24.852 1.00 98.38 237 ALA A C 1
ATOM 1879 O O . ALA A 1 237 ? 19.723 6.277 -26.032 1.00 98.38 237 ALA A O 1
ATOM 1880 N N . GLN A 1 238 ? 20.452 5.720 -23.980 1.00 98.50 238 GLN A N 1
ATOM 1881 C CA . GLN A 1 238 ? 21.866 5.656 -24.357 1.00 98.50 238 GLN A CA 1
ATOM 1882 C C . GLN A 1 238 ? 22.138 4.514 -25.348 1.00 98.50 238 GLN A C 1
ATOM 1884 O O . GLN A 1 238 ? 22.830 4.721 -26.346 1.00 98.50 238 GLN A O 1
ATOM 1889 N N . CYS A 1 239 ? 21.566 3.328 -25.119 1.00 97.69 239 CYS A N 1
ATOM 1890 C CA . CYS A 1 239 ? 21.667 2.199 -26.043 1.00 97.69 239 CYS A CA 1
ATOM 1891 C C . CYS A 1 239 ? 21.091 2.538 -27.421 1.00 97.69 239 CYS A C 1
ATOM 1893 O O . CYS A 1 239 ? 21.740 2.269 -28.431 1.00 97.69 239 CYS A O 1
ATOM 1895 N N . LYS A 1 240 ? 19.919 3.184 -27.469 1.00 98.50 240 LYS A N 1
ATOM 1896 C CA . LYS A 1 240 ? 19.303 3.619 -28.728 1.00 98.50 240 LYS A CA 1
ATOM 1897 C C . LYS A 1 240 ? 20.198 4.593 -29.496 1.00 98.50 240 LYS A C 1
ATOM 1899 O O . LYS A 1 240 ? 20.415 4.407 -30.686 1.00 98.50 240 LYS A O 1
ATOM 1904 N N . MET A 1 241 ? 20.784 5.573 -28.806 1.00 98.44 241 MET A N 1
ATOM 1905 C CA . MET A 1 241 ? 21.719 6.522 -29.418 1.00 98.44 241 MET A CA 1
ATOM 1906 C C . MET A 1 241 ? 22.939 5.820 -30.033 1.00 98.44 241 MET A C 1
ATOM 1908 O O . MET A 1 241 ? 23.356 6.166 -31.138 1.00 98.44 241 MET A O 1
ATOM 1912 N N . MET A 1 242 ? 23.521 4.841 -29.334 1.00 98.38 242 MET A N 1
ATOM 1913 C CA . MET A 1 242 ? 24.666 4.088 -29.857 1.00 98.38 242 MET A CA 1
ATOM 1914 C C . MET A 1 242 ? 24.287 3.220 -31.062 1.00 98.38 242 MET A C 1
ATOM 1916 O O . MET A 1 242 ? 25.067 3.128 -32.011 1.00 98.38 242 MET A O 1
ATOM 1920 N N . GLU A 1 243 ? 23.097 2.612 -31.059 1.00 98.19 243 GLU A N 1
ATOM 1921 C CA . GLU A 1 243 ? 22.618 1.834 -32.206 1.00 98.19 243 GLU A CA 1
ATOM 1922 C C . GLU A 1 243 ? 22.372 2.737 -33.424 1.00 98.19 243 GLU A C 1
ATOM 1924 O O . GLU A 1 243 ? 22.829 2.412 -34.520 1.00 98.19 243 GLU A O 1
ATOM 1929 N N . ASP A 1 244 ? 21.776 3.916 -33.226 1.00 98.44 244 ASP A N 1
ATOM 1930 C CA . ASP A 1 244 ? 21.583 4.912 -34.287 1.00 98.44 244 ASP A CA 1
ATOM 1931 C C . ASP A 1 244 ? 22.936 5.377 -34.874 1.00 98.44 244 ASP A C 1
ATOM 1933 O O . ASP A 1 244 ? 23.101 5.453 -36.095 1.00 98.44 244 ASP A O 1
ATOM 1937 N N . GLN A 1 245 ? 23.947 5.628 -34.027 1.00 98.31 245 GLN A N 1
ATOM 1938 C CA . GLN A 1 245 ? 25.308 5.973 -34.472 1.00 98.31 245 GLN A CA 1
ATOM 1939 C C . GLN A 1 245 ? 25.951 4.852 -35.297 1.00 98.31 245 GLN A C 1
ATOM 1941 O O . GLN A 1 245 ? 26.538 5.105 -36.353 1.00 98.31 245 GLN A O 1
ATOM 1946 N N . 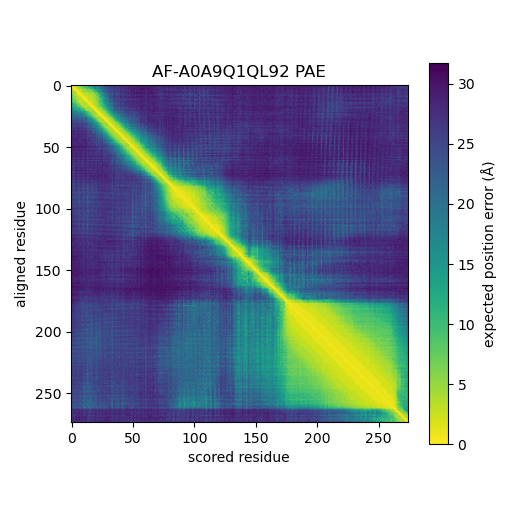LYS A 1 246 ? 25.829 3.603 -34.841 1.00 98.31 246 LYS A N 1
ATOM 1947 C CA . LYS A 1 246 ? 26.325 2.427 -35.562 1.00 98.31 246 LYS A CA 1
ATOM 1948 C C . LYS A 1 246 ? 25.627 2.270 -36.912 1.00 98.31 246 LYS A C 1
ATOM 1950 O O . LYS A 1 246 ? 26.293 2.005 -37.914 1.00 98.31 246 LYS A O 1
ATOM 1955 N N . GLN A 1 247 ? 24.313 2.469 -36.966 1.00 98.44 247 GLN A N 1
ATOM 1956 C CA . GLN A 1 247 ? 23.546 2.371 -38.204 1.00 98.44 247 GLN A CA 1
ATOM 1957 C C . GLN A 1 247 ? 23.931 3.473 -39.202 1.00 98.44 247 GLN A C 1
ATOM 1959 O O . GLN A 1 247 ? 24.081 3.191 -40.392 1.00 98.44 247 GLN A O 1
ATOM 1964 N N . ALA A 1 248 ? 24.193 4.696 -38.728 1.00 98.44 248 ALA A N 1
ATOM 1965 C CA . ALA A 1 248 ? 24.719 5.778 -39.560 1.00 98.44 248 ALA A CA 1
ATOM 1966 C C . ALA A 1 248 ? 26.105 5.443 -40.144 1.00 98.44 248 ALA A C 1
ATOM 1968 O O . ALA A 1 248 ? 26.331 5.630 -41.341 1.00 98.44 248 ALA A O 1
ATOM 1969 N N . LEU A 1 249 ? 27.015 4.885 -39.335 1.00 98.38 249 LEU A N 1
ATOM 1970 C CA . LEU A 1 249 ? 28.340 4.446 -39.797 1.00 98.38 249 LEU A CA 1
ATOM 1971 C C . LEU A 1 249 ? 28.254 3.346 -40.864 1.00 98.38 249 LEU A C 1
ATOM 1973 O O . LEU A 1 249 ? 28.942 3.429 -41.882 1.00 98.38 249 LEU A O 1
ATOM 1977 N N . LEU A 1 250 ? 27.382 2.351 -40.672 1.00 97.94 250 LEU A N 1
ATOM 1978 C CA . LEU A 1 250 ? 27.128 1.308 -41.674 1.00 97.94 250 LEU A CA 1
ATOM 1979 C C . LEU A 1 250 ? 26.547 1.889 -42.972 1.00 97.94 250 LEU A C 1
ATOM 1981 O O . LEU A 1 250 ? 26.912 1.452 -44.068 1.00 97.94 250 LEU A O 1
ATOM 1985 N N . GLY A 1 251 ? 25.685 2.902 -42.859 1.00 97.94 251 GLY A N 1
ATOM 1986 C CA . GLY A 1 251 ? 25.174 3.663 -43.998 1.00 97.94 251 GLY A CA 1
ATOM 1987 C C . GLY A 1 251 ? 26.295 4.332 -44.798 1.00 97.94 251 GLY A C 1
ATOM 1988 O O . GLY A 1 251 ? 26.378 4.145 -46.013 1.00 97.94 251 GLY A O 1
ATOM 1989 N N . PHE A 1 252 ? 27.211 5.036 -44.124 1.00 98.12 252 PHE A N 1
ATOM 1990 C CA . PHE A 1 252 ? 28.372 5.658 -44.774 1.00 98.12 252 PHE A CA 1
ATOM 1991 C C . PHE A 1 252 ? 29.312 4.635 -45.414 1.00 98.12 252 PHE A C 1
ATOM 1993 O O . PHE A 1 252 ? 29.775 4.847 -46.534 1.00 98.12 252 PHE A O 1
ATOM 2000 N N . GLN A 1 253 ? 29.574 3.510 -44.744 1.00 97.06 253 GLN A N 1
ATOM 2001 C CA . GLN A 1 253 ? 30.405 2.440 -45.297 1.00 97.06 253 GLN A CA 1
ATOM 2002 C C . GLN A 1 253 ? 29.788 1.856 -46.576 1.00 97.06 253 GLN A C 1
ATOM 2004 O O . GLN A 1 253 ? 30.488 1.664 -47.570 1.00 97.06 253 GLN A O 1
ATOM 2009 N N . SER A 1 254 ? 28.471 1.637 -46.576 1.00 97.94 254 SER A N 1
ATOM 2010 C CA . SER A 1 254 ? 27.733 1.153 -47.748 1.00 97.94 254 SER A CA 1
ATOM 2011 C C . SER A 1 254 ? 27.793 2.157 -48.903 1.00 97.94 254 SER A C 1
ATOM 2013 O O . SER A 1 254 ? 28.067 1.777 -50.041 1.00 97.94 254 SER A O 1
ATOM 2015 N N . GLN A 1 255 ? 27.610 3.451 -48.619 1.00 97.69 255 GLN A N 1
ATOM 2016 C CA . GLN A 1 255 ? 27.737 4.516 -49.618 1.00 97.69 255 GLN A CA 1
ATOM 2017 C C . GLN A 1 255 ? 29.154 4.582 -50.206 1.00 97.69 255 GLN A C 1
ATOM 2019 O O . GLN A 1 255 ? 29.315 4.702 -51.419 1.00 97.69 255 GLN A O 1
ATOM 2024 N N . MET A 1 256 ? 30.184 4.469 -49.364 1.00 96.00 256 MET A N 1
ATOM 2025 C CA . MET A 1 256 ? 31.580 4.456 -49.798 1.00 96.00 256 MET A CA 1
ATOM 2026 C C . MET A 1 256 ? 31.875 3.260 -50.710 1.00 96.00 256 MET A C 1
ATOM 2028 O O . MET A 1 256 ? 32.491 3.438 -51.757 1.00 96.00 256 MET A O 1
ATOM 2032 N N . ALA A 1 257 ? 31.391 2.064 -50.366 1.00 95.00 257 ALA A N 1
ATOM 2033 C CA . ALA A 1 257 ? 31.550 0.869 -51.195 1.00 95.00 257 ALA A CA 1
ATOM 2034 C C . ALA A 1 257 ? 30.895 1.025 -52.583 1.00 95.00 257 ALA A C 1
ATOM 2036 O O . ALA A 1 257 ? 31.485 0.642 -53.598 1.00 95.00 257 ALA A O 1
ATOM 2037 N N . LEU A 1 258 ? 29.709 1.644 -52.643 1.00 96.25 258 LEU A N 1
ATOM 2038 C CA . LEU A 1 258 ? 29.034 1.963 -53.906 1.00 96.25 258 LEU A CA 1
ATOM 2039 C C . LEU A 1 258 ? 29.832 2.970 -54.747 1.00 96.25 258 LEU A C 1
ATOM 2041 O O . LEU A 1 258 ? 30.008 2.754 -55.945 1.00 96.25 258 LEU A O 1
ATOM 2045 N N . MET A 1 259 ? 30.361 4.038 -54.138 1.00 94.62 259 MET A N 1
ATOM 2046 C CA . MET A 1 259 ? 31.189 5.022 -54.850 1.00 94.62 259 MET A CA 1
ATOM 2047 C C . MET A 1 259 ? 32.495 4.410 -55.374 1.00 94.62 259 MET A C 1
ATOM 2049 O O . MET A 1 259 ? 32.846 4.638 -56.529 1.00 94.62 259 MET A O 1
ATOM 2053 N N . SER A 1 260 ? 33.179 3.588 -54.574 1.00 92.19 260 SER A N 1
ATOM 2054 C CA . SER A 1 260 ? 34.391 2.874 -55.002 1.00 92.19 260 SER A CA 1
ATOM 2055 C C . SER A 1 260 ? 34.132 1.945 -56.189 1.00 92.19 260 SER A C 1
ATOM 2057 O O . SER A 1 260 ? 34.973 1.835 -57.077 1.00 92.19 260 SER A O 1
ATOM 2059 N N . SER A 1 261 ? 32.954 1.316 -56.237 1.00 92.50 261 SER A N 1
ATOM 2060 C CA . SER A 1 261 ? 32.552 0.467 -57.364 1.00 92.50 261 SER A CA 1
ATOM 2061 C C . SER A 1 261 ? 32.292 1.283 -58.639 1.00 92.50 261 SER A C 1
ATOM 2063 O O . SER A 1 261 ? 32.640 0.842 -59.730 1.00 92.50 261 SER A O 1
ATOM 2065 N N . LEU A 1 262 ? 31.712 2.486 -58.514 1.00 93.44 262 LEU A N 1
ATOM 2066 C CA . LEU A 1 262 ? 31.420 3.376 -59.647 1.00 93.44 262 LEU A CA 1
ATOM 2067 C C . LEU A 1 262 ? 32.669 4.014 -60.261 1.00 93.44 262 LEU A C 1
ATOM 2069 O O . LEU A 1 262 ? 32.723 4.184 -61.476 1.00 93.44 262 LEU A O 1
ATOM 2073 N N . LEU A 1 263 ? 33.666 4.371 -59.446 1.00 89.44 263 LEU A N 1
ATOM 2074 C CA . LEU A 1 263 ? 34.913 4.960 -59.949 1.00 89.44 263 LEU A CA 1
ATOM 2075 C C . LEU A 1 263 ? 35.815 3.937 -60.661 1.00 89.44 263 LEU A C 1
ATOM 2077 O O . LEU A 1 263 ? 36.805 4.337 -61.270 1.00 89.44 263 LEU A O 1
ATOM 2081 N N . GLY A 1 264 ? 35.450 2.649 -60.625 1.00 74.19 264 GLY A N 1
ATOM 2082 C CA . GLY A 1 264 ? 36.256 1.549 -61.130 1.00 74.19 264 GLY A CA 1
ATOM 2083 C C . GLY A 1 264 ? 37.464 1.325 -60.229 1.00 74.19 264 GLY A C 1
ATOM 2084 O O . GLY A 1 264 ? 38.253 2.233 -59.973 1.00 74.19 264 GLY A O 1
ATOM 2085 N N . HIS A 1 265 ? 37.654 0.098 -59.746 1.00 61.72 265 HIS A N 1
ATOM 2086 C CA . HIS A 1 265 ? 38.965 -0.263 -59.223 1.00 61.72 265 HIS A CA 1
ATOM 2087 C C . HIS A 1 265 ? 39.978 -0.009 -60.349 1.00 61.72 265 HIS A C 1
ATOM 2089 O O . HIS A 1 265 ? 39.748 -0.535 -61.446 1.00 61.72 265 HIS A O 1
ATOM 2095 N N . PRO A 1 266 ? 41.056 0.776 -60.136 1.00 63.00 266 PRO A N 1
ATOM 2096 C CA . PRO A 1 266 ? 42.199 0.767 -61.035 1.00 63.00 266 PRO A CA 1
ATOM 2097 C C . PRO A 1 266 ? 42.762 -0.648 -60.952 1.00 63.00 266 PRO A C 1
ATOM 2099 O O . PRO A 1 266 ? 43.588 -0.965 -60.103 1.00 63.00 266 PRO A O 1
ATOM 2102 N N . SER A 1 267 ? 42.170 -1.539 -61.739 1.00 52.38 267 SER A N 1
ATOM 2103 C CA . SER A 1 267 ? 42.507 -2.944 -61.770 1.00 52.38 267 SER A CA 1
ATOM 2104 C C . SER A 1 267 ? 43.896 -2.977 -62.353 1.00 52.38 267 SER A C 1
ATOM 2106 O O . SER A 1 267 ? 44.070 -2.635 -63.521 1.00 52.38 267 SER A O 1
ATOM 2108 N N . GLU A 1 268 ? 44.851 -3.244 -61.464 1.00 53.09 268 GLU A N 1
ATOM 2109 C CA . GLU A 1 268 ? 46.122 -3.906 -61.724 1.00 53.09 268 GLU A CA 1
ATOM 2110 C C . GLU A 1 268 ? 46.534 -3.835 -63.191 1.00 53.09 268 GLU A C 1
ATOM 2112 O O . GLU A 1 268 ? 46.443 -4.789 -63.958 1.00 53.09 268 GLU A O 1
ATOM 2117 N N . LEU A 1 269 ? 47.000 -2.654 -63.583 1.00 55.25 269 LEU A N 1
ATOM 2118 C CA . LEU A 1 269 ? 47.764 -2.464 -64.802 1.00 55.25 269 LEU A CA 1
ATOM 2119 C C . LEU A 1 269 ? 49.195 -2.922 -64.486 1.00 55.25 269 LEU A C 1
ATOM 2121 O O . LEU A 1 269 ? 50.116 -2.116 -64.444 1.00 55.25 269 LEU A O 1
ATOM 2125 N N . HIS A 1 270 ? 49.362 -4.202 -64.152 1.00 58.94 270 HIS A N 1
ATOM 2126 C CA . HIS A 1 270 ? 50.676 -4.807 -63.997 1.00 58.94 270 HIS A CA 1
ATOM 2127 C C . HIS A 1 270 ? 50.722 -6.208 -64.601 1.00 58.94 270 HIS A C 1
ATOM 2129 O O . HIS A 1 270 ? 49.833 -7.032 -64.414 1.00 58.94 270 HIS A O 1
ATOM 2135 N N . ASP A 1 271 ? 51.821 -6.406 -65.321 1.00 58.06 271 ASP A N 1
ATOM 2136 C CA . ASP A 1 271 ? 52.359 -7.644 -65.871 1.00 58.06 271 ASP A CA 1
ATOM 2137 C C . ASP A 1 271 ? 51.796 -8.101 -67.216 1.00 58.06 271 ASP A C 1
ATOM 2139 O O . ASP A 1 271 ? 51.313 -9.213 -67.417 1.00 58.06 271 ASP A O 1
ATOM 2143 N N . SER A 1 272 ? 52.009 -7.237 -68.208 1.00 62.91 272 SER A N 1
ATOM 2144 C CA . SER A 1 272 ? 52.288 -7.698 -69.565 1.00 62.91 272 SER A CA 1
ATOM 2145 C C . SER A 1 272 ? 53.556 -7.029 -70.102 1.00 62.91 272 SER A C 1
ATOM 2147 O O . SER A 1 272 ? 53.498 -6.304 -71.092 1.00 62.91 272 SER A O 1
ATOM 2149 N N . GLU A 1 273 ? 54.709 -7.288 -69.480 1.00 63.56 273 GLU A N 1
ATOM 2150 C CA . GLU A 1 273 ? 56.000 -7.161 -70.166 1.00 63.56 273 GLU A CA 1
ATOM 2151 C C . GLU A 1 273 ? 56.652 -8.541 -70.304 1.00 63.56 273 GLU A C 1
ATOM 2153 O O . GLU A 1 273 ? 56.814 -9.289 -69.341 1.00 63.56 273 GLU A O 1
ATOM 2158 N N . LYS A 1 274 ? 56.891 -8.871 -71.573 1.00 56.75 274 LYS A N 1
ATOM 2159 C CA . LYS A 1 274 ? 57.544 -10.064 -72.105 1.00 56.75 274 LYS A CA 1
ATOM 2160 C C . LYS A 1 274 ? 59.057 -9.971 -71.982 1.00 56.75 274 LYS A C 1
ATOM 2162 O O . LYS A 1 274 ? 59.567 -8.834 -72.066 1.00 56.75 274 LYS A O 1
#

Secondary structure (DSSP, 8-state):
--SSSSHHHHHHHHHHTTS------------------------------PPPPPP-----------------------GGGTHHHHHHHHHHHHHHHHHHHHHHHHHHHHHHHHHHHHHHHHHTSS---TTHHHHHHHHTT-EETTEE-TTS-TTHHHHS----S----------HHHHHHHHHHHHHHHHHHHHHHHHHHHHHHHHHHHHHHHHHHHHHHHHHHHHHHHHHHHHHHHHHHHHHHHHHHHHHHHHHHHHHHHT-----------

Foldseek 3Di:
DPPPPPVVVVVVVVVVVVPPPPDDDDDDDDDDDDDDDDDDDDDDDDDDDDDDDDDDDDDDPDPDDDDDDPDPDDDPDDPPVPPVVVVVVVVVVVVVVVVVVVVVVVVVVVVVVVVVVVVVVVVPPDDPPPPVVVVVCVVVQDADPVGTDPDPPPCVCVVDVDPPDPPPPPPPPPDVVVVVVVVVVVVVVVVVVVVVVVVVVVVVVVVVVVVVVVVVVVVVVVVVVVVVVVVVVVVVVVVVVVVVVVVVVVVVVVVVVVVPVVVDDPPDPDDDDD

pLDDT: mean 70.25, std 20.49, range [38.94, 98.56]

Organism: NCBI:txid171969

Solvent-accessible surface area (backbone atoms only — not comparable to full-atom values): 17796 Å² total; per-residue (Å²): 145,84,83,76,72,68,68,65,60,62,62,58,61,63,64,64,73,73,75,76,82,79,81,79,92,78,86,82,89,80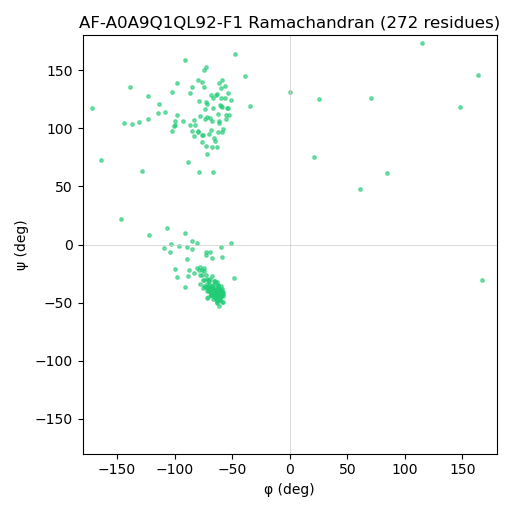,91,82,77,95,78,88,78,91,79,83,85,85,89,74,88,81,79,89,77,82,81,82,89,76,84,88,79,79,83,81,81,78,84,78,87,74,81,87,74,88,73,88,69,85,82,77,84,65,84,72,75,56,57,62,56,53,51,55,52,52,56,51,55,49,54,52,49,52,56,51,50,55,56,50,53,54,52,52,52,53,51,56,52,50,54,53,51,50,55,51,53,65,68,62,72,63,73,87,59,84,64,53,62,58,53,47,49,63,69,68,61,52,79,47,102,87,45,72,67,90,78,75,61,88,60,57,66,75,78,45,82,71,74,88,57,84,74,72,81,70,67,79,76,71,56,70,68,58,57,53,48,55,52,50,53,51,54,50,54,50,52,52,53,51,49,54,51,51,52,52,49,50,51,50,53,52,51,54,50,52,50,53,52,50,53,52,52,50,50,53,51,52,52,52,49,51,53,51,52,53,52,49,52,51,52,53,51,52,54,49,52,53,51,53,52,52,52,51,51,53,49,50,51,53,52,50,54,53,50,51,61,71,72,47,72,85,68,75,92,71,86,89,79,131

Sequence (274 aa):
MLSLYNVRGCLLMISQMASDSQVQPGSMFGRDRWRGTFAEGALVDSDETQPPSQPLDHPVISHDERPMSHGSSNATGNPGASEDRYRWAAEHASLVKEAYWDKGQNRLKDMVCKEKYQSLKVAKQVPPSTEDDSLFLEAVGGWSNKGTVYGLGNSVGLFYEKPVNPITWKMPCYTPSIASQLQSELEMTKTELNSTKNELQQQRTSMEEQQRQLEQQQRKLEEQTKMMEDQQRMLEAQCKMMEDQKQALLGFQSQMALMSSLLGHPSELHDSEK